Protein AF-A0A9P7BBP0-F1 (afdb_monomer_lite)

Structure (mmCIF, N/CA/C/O backbone):
data_AF-A0A9P7BBP0-F1
#
_entry.id   AF-A0A9P7BBP0-F1
#
loop_
_atom_site.group_PDB
_atom_site.id
_atom_site.type_symbol
_atom_site.label_atom_id
_atom_site.label_alt_id
_atom_site.label_comp_id
_atom_site.label_asym_id
_atom_site.label_entity_id
_atom_site.label_seq_id
_atom_site.pdbx_PDB_ins_code
_atom_site.Cartn_x
_atom_site.Cartn_y
_atom_site.Cartn_z
_atom_site.occupancy
_atom_site.B_iso_or_equiv
_atom_site.auth_seq_id
_atom_site.auth_comp_id
_atom_site.auth_asym_id
_atom_site.auth_atom_id
_atom_site.pdbx_PDB_model_num
ATOM 1 N N . MET A 1 1 ? 22.973 14.891 -44.131 1.00 59.84 1 MET A N 1
ATOM 2 C CA . MET A 1 1 ? 23.441 13.557 -43.708 1.00 59.84 1 MET A CA 1
ATOM 3 C C . MET A 1 1 ? 22.535 12.526 -44.333 1.00 59.84 1 MET A C 1
ATOM 5 O O . MET A 1 1 ? 21.323 12.696 -44.249 1.00 59.84 1 MET A O 1
ATOM 9 N N . ASP A 1 2 ? 23.116 11.486 -44.915 1.00 80.06 2 ASP A N 1
ATOM 10 C CA . ASP A 1 2 ? 22.370 10.308 -45.350 1.00 80.06 2 ASP A CA 1
ATOM 11 C C . ASP A 1 2 ? 21.844 9.541 -44.128 1.00 80.06 2 ASP A C 1
ATOM 13 O O . ASP A 1 2 ? 22.519 9.459 -43.096 1.00 80.06 2 ASP A O 1
ATOM 17 N N . ASN A 1 3 ? 20.629 8.994 -44.218 1.00 81.00 3 ASN A N 1
ATOM 18 C CA . ASN A 1 3 ? 19.996 8.286 -43.097 1.00 81.00 3 ASN A CA 1
ATOM 19 C C . ASN A 1 3 ? 20.804 7.054 -42.657 1.00 81.00 3 ASN A C 1
ATOM 21 O O . ASN A 1 3 ? 20.930 6.806 -41.461 1.00 81.00 3 ASN A O 1
ATOM 25 N N . GLU A 1 4 ? 21.434 6.354 -43.600 1.00 82.38 4 GLU A N 1
ATOM 26 C CA . GLU A 1 4 ? 22.284 5.189 -43.326 1.00 82.38 4 GLU A CA 1
ATOM 27 C C . GLU A 1 4 ? 23.525 5.558 -42.496 1.00 82.38 4 GLU A C 1
ATOM 29 O O . GLU A 1 4 ? 23.905 4.846 -41.564 1.00 82.38 4 GLU A O 1
ATOM 34 N N . LEU A 1 5 ? 24.130 6.720 -42.773 1.00 82.69 5 LEU A N 1
ATOM 35 C CA . LEU A 1 5 ? 25.271 7.226 -42.009 1.00 82.69 5 LEU A CA 1
ATOM 36 C C . LEU A 1 5 ? 24.855 7.572 -40.574 1.00 82.69 5 LEU A C 1
ATOM 38 O O . LEU A 1 5 ? 25.575 7.268 -39.623 1.00 82.69 5 LEU A O 1
ATOM 42 N N . ARG A 1 6 ? 23.670 8.165 -40.403 1.00 83.81 6 ARG A N 1
ATOM 43 C CA . ARG A 1 6 ? 23.124 8.518 -39.088 1.00 83.81 6 ARG A CA 1
ATOM 44 C C . ARG A 1 6 ? 22.855 7.281 -38.225 1.00 83.81 6 ARG A C 1
ATOM 46 O O . ARG A 1 6 ? 23.223 7.278 -37.051 1.00 83.81 6 ARG A O 1
ATOM 53 N N . GLU A 1 7 ? 22.265 6.238 -38.803 1.00 85.62 7 GLU A N 1
ATOM 54 C CA . GLU A 1 7 ? 22.023 4.958 -38.122 1.00 85.62 7 GLU A CA 1
ATOM 55 C C . GLU A 1 7 ? 23.332 4.250 -37.763 1.00 85.62 7 GLU A C 1
ATOM 57 O O . GLU A 1 7 ? 23.490 3.768 -36.640 1.00 85.62 7 GLU A O 1
ATOM 62 N N . SER A 1 8 ? 24.316 4.262 -38.669 1.00 84.94 8 SER A N 1
ATOM 63 C CA . SER A 1 8 ? 25.641 3.703 -38.392 1.00 84.94 8 SER A CA 1
ATOM 64 C C . SER A 1 8 ? 26.330 4.425 -37.228 1.00 84.94 8 SER A C 1
ATOM 66 O O . SER A 1 8 ? 26.884 3.769 -36.342 1.00 84.94 8 SER A O 1
ATOM 68 N N . ILE A 1 9 ? 26.282 5.764 -37.188 1.00 87.19 9 ILE A N 1
ATOM 69 C CA . ILE A 1 9 ? 26.841 6.566 -36.086 1.00 87.19 9 ILE A CA 1
ATOM 70 C C . ILE A 1 9 ? 26.153 6.215 -34.762 1.00 87.19 9 ILE A C 1
ATOM 72 O O . ILE A 1 9 ? 26.830 6.020 -33.752 1.00 87.19 9 ILE A O 1
ATOM 76 N N . GLN A 1 10 ? 24.824 6.089 -34.764 1.00 86.12 10 GLN A N 1
ATOM 77 C CA . GLN A 1 10 ? 24.047 5.749 -33.574 1.00 86.12 10 GLN A CA 1
ATOM 78 C C . GLN A 1 10 ? 24.379 4.347 -33.044 1.00 86.12 10 GLN A C 1
ATOM 80 O O . GLN A 1 10 ? 24.690 4.203 -31.861 1.00 86.12 10 GLN A O 1
ATOM 85 N N . HIS A 1 11 ? 24.394 3.329 -33.909 1.00 87.12 11 HIS A N 1
ATOM 86 C CA . HIS A 1 11 ? 24.764 1.966 -33.521 1.00 87.12 11 HIS A CA 1
ATOM 87 C C . HIS A 1 11 ? 26.193 1.882 -32.987 1.00 87.12 11 HIS A C 1
ATOM 89 O O . HIS A 1 11 ? 26.444 1.202 -31.993 1.00 87.12 11 HIS A O 1
ATOM 95 N N . THR A 1 12 ? 27.120 2.608 -33.610 1.00 86.81 12 THR A N 1
ATOM 96 C CA . THR A 1 12 ? 28.524 2.624 -33.188 1.00 86.81 12 THR A CA 1
ATOM 97 C C . THR A 1 12 ? 28.673 3.301 -31.826 1.00 86.81 12 THR A C 1
ATOM 99 O O . THR A 1 12 ? 29.347 2.765 -30.950 1.00 86.81 12 THR A O 1
ATOM 102 N N . ALA A 1 13 ? 27.987 4.426 -31.601 1.00 85.75 13 ALA A N 1
ATOM 103 C CA . ALA A 1 13 ? 27.988 5.119 -30.315 1.00 85.75 13 ALA A CA 1
ATOM 104 C C . ALA A 1 13 ? 27.397 4.253 -29.189 1.00 85.75 13 ALA A C 1
ATOM 106 O O . ALA A 1 13 ? 27.970 4.186 -28.101 1.00 85.75 13 ALA A O 1
ATOM 107 N N . ASP A 1 14 ? 26.292 3.545 -29.441 1.00 85.00 14 ASP A N 1
ATOM 108 C CA . ASP A 1 14 ? 25.684 2.641 -28.457 1.00 85.00 14 ASP A CA 1
ATOM 109 C C . ASP A 1 14 ? 26.561 1.414 -28.163 1.00 85.00 14 ASP A C 1
ATOM 111 O O . ASP A 1 14 ? 26.649 0.977 -27.013 1.00 85.00 14 ASP A O 1
ATOM 115 N N . TYR A 1 15 ? 27.251 0.883 -29.173 1.00 84.69 15 TYR A N 1
ATOM 116 C CA . TYR A 1 15 ? 28.171 -0.243 -29.020 1.00 84.69 15 TYR A CA 1
ATOM 117 C C . TYR A 1 15 ? 29.426 0.147 -28.223 1.00 84.69 15 TYR A C 1
ATOM 119 O O . TYR A 1 15 ? 29.807 -0.535 -27.269 1.00 84.69 15 TYR A O 1
ATOM 127 N N . VAL A 1 16 ? 30.025 1.299 -28.535 1.00 86.94 16 VAL A N 1
ATOM 128 C CA . VAL A 1 16 ? 31.173 1.843 -27.793 1.00 86.94 16 VAL A CA 1
ATOM 129 C C . VAL A 1 16 ? 30.796 2.178 -26.346 1.00 86.94 16 VAL A C 1
ATOM 131 O O . VAL A 1 16 ? 31.586 1.920 -25.439 1.00 86.94 16 VAL A O 1
ATOM 134 N N . LYS A 1 17 ? 29.579 2.672 -26.082 1.00 82.31 17 LYS A N 1
ATOM 135 C CA . LYS A 1 17 ? 29.084 2.878 -24.707 1.00 82.31 17 LYS A CA 1
ATOM 136 C C . LYS A 1 17 ? 29.058 1.594 -23.878 1.00 82.31 17 LYS A C 1
ATOM 138 O O . LYS A 1 17 ? 29.345 1.642 -22.686 1.00 82.31 17 LYS A O 1
ATOM 143 N N . GLN A 1 18 ? 28.684 0.464 -24.479 1.00 80.44 18 GLN A N 1
ATOM 144 C CA . GLN A 1 18 ? 28.558 -0.815 -23.769 1.00 80.44 18 GLN A CA 1
ATOM 145 C C . GLN A 1 18 ? 29.912 -1.479 -23.502 1.00 80.44 18 GLN A C 1
ATOM 147 O O . GLN A 1 18 ? 30.095 -2.100 -22.457 1.00 80.44 18 GLN A O 1
ATOM 152 N N . HIS A 1 19 ? 30.859 -1.336 -24.430 1.00 82.25 19 HIS A N 1
ATOM 153 C CA . HIS A 1 19 ? 32.131 -2.065 -24.405 1.00 82.25 19 HIS A CA 1
ATOM 154 C C . HIS A 1 19 ? 33.352 -1.196 -24.053 1.00 82.25 19 HIS A C 1
ATOM 156 O O . HIS A 1 19 ? 34.433 -1.725 -23.788 1.00 82.25 19 HIS A O 1
ATOM 162 N N . GLY A 1 20 ? 33.177 0.124 -23.976 1.00 79.38 20 GLY A N 1
ATOM 163 C CA . GLY A 1 20 ? 34.178 1.086 -23.527 1.00 79.38 20 GLY A CA 1
ATOM 164 C C . GLY A 1 20 ? 35.047 1.682 -24.641 1.00 79.38 20 GLY A C 1
ATOM 165 O O . GLY A 1 20 ? 35.149 1.167 -25.752 1.00 79.38 20 GLY A O 1
ATOM 166 N N . VAL A 1 21 ? 35.732 2.779 -24.299 1.00 80.62 21 VAL A N 1
ATOM 167 C CA . VAL A 1 21 ? 36.492 3.653 -25.222 1.00 80.62 21 VAL A CA 1
ATOM 168 C C . VAL A 1 21 ? 37.630 2.929 -25.956 1.00 80.62 21 VAL A C 1
ATOM 170 O O . VAL A 1 21 ? 37.966 3.282 -27.080 1.00 80.62 21 VAL A O 1
ATOM 173 N N . LYS A 1 22 ? 38.177 1.849 -25.379 1.00 81.88 22 LYS A N 1
ATOM 174 C CA . LYS A 1 22 ? 39.224 1.021 -26.015 1.00 81.88 22 LYS A CA 1
ATOM 175 C C . LYS A 1 22 ? 38.787 0.424 -27.361 1.00 81.88 22 LYS A C 1
ATOM 177 O O . LYS A 1 22 ? 39.626 0.049 -28.178 1.00 81.88 22 LYS A O 1
ATOM 182 N N . LEU A 1 23 ? 37.478 0.329 -27.586 1.00 83.56 23 LEU A N 1
ATOM 183 C CA . LEU A 1 23 ? 36.905 -0.205 -28.811 1.00 83.56 23 LEU A CA 1
ATOM 184 C C . LEU A 1 23 ? 36.968 0.805 -29.973 1.00 83.56 23 LEU A C 1
ATOM 186 O O . LEU A 1 23 ? 37.105 0.387 -31.119 1.00 83.56 23 LEU A O 1
ATOM 190 N N . GLU A 1 24 ? 36.981 2.115 -29.698 1.00 81.94 24 GLU A N 1
ATOM 191 C CA . GLU A 1 24 ? 37.096 3.165 -30.729 1.00 81.94 24 GLU A CA 1
ATOM 192 C C . G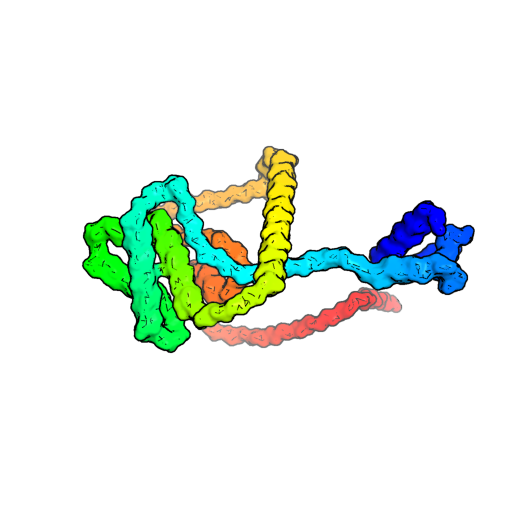LU A 1 24 ? 38.412 3.046 -31.507 1.00 81.94 24 GLU A C 1
ATOM 194 O O . GLU A 1 24 ? 38.427 3.094 -32.737 1.00 81.94 24 GLU A O 1
ATOM 199 N N . GLU A 1 25 ? 39.514 2.799 -30.793 1.00 81.50 25 GLU A N 1
ATOM 200 C CA . GLU A 1 25 ? 40.839 2.606 -31.390 1.00 81.50 25 GLU A CA 1
ATOM 201 C C . GLU A 1 25 ? 40.920 1.341 -32.252 1.00 81.50 25 GLU A C 1
ATOM 203 O O . GLU A 1 25 ? 41.715 1.284 -33.190 1.00 81.50 25 GLU A O 1
ATOM 208 N N . SER A 1 26 ? 40.116 0.322 -31.935 1.00 81.81 26 SER A N 1
ATOM 209 C CA . SER A 1 26 ? 40.064 -0.931 -32.697 1.00 81.81 26 SER A CA 1
ATOM 210 C C . SER A 1 26 ? 39.234 -0.754 -33.972 1.00 81.81 26 SER A C 1
ATOM 212 O O . SER A 1 26 ? 39.680 -1.131 -35.054 1.00 81.81 26 SER A O 1
ATOM 214 N N . LEU A 1 27 ? 38.087 -0.072 -33.880 1.00 81.12 27 LEU A N 1
ATOM 215 C CA . LEU A 1 27 ? 37.218 0.229 -35.025 1.00 81.12 27 LEU A CA 1
ATOM 216 C C . LEU A 1 27 ? 37.883 1.155 -36.051 1.00 81.12 27 LEU A C 1
ATOM 218 O O . LEU A 1 27 ? 37.732 0.948 -37.259 1.00 81.12 27 LEU A O 1
ATOM 222 N N . LEU A 1 28 ? 38.658 2.138 -35.584 1.00 81.06 28 LEU A N 1
ATOM 223 C CA . LEU A 1 28 ? 39.451 3.021 -36.443 1.00 81.06 28 LEU A CA 1
ATOM 224 C C . LEU A 1 28 ? 40.548 2.271 -37.216 1.00 81.06 28 LEU A C 1
ATOM 226 O O . LEU A 1 28 ? 40.893 2.673 -38.324 1.00 81.06 28 LEU A O 1
ATOM 230 N N . LYS A 1 29 ? 41.093 1.184 -36.654 1.00 78.31 29 LYS A N 1
ATOM 231 C CA . LYS A 1 29 ? 42.153 0.378 -37.285 1.00 78.31 29 LYS A CA 1
ATOM 232 C C . LYS A 1 29 ? 41.610 -0.671 -38.252 1.00 78.31 29 LYS A C 1
ATOM 234 O O . LYS A 1 29 ? 42.235 -0.924 -39.277 1.00 78.31 29 LYS A O 1
ATOM 239 N N . GLU A 1 30 ? 40.476 -1.291 -37.932 1.00 75.50 30 GLU A N 1
ATOM 240 C CA . GLU A 1 30 ? 39.926 -2.413 -38.707 1.00 75.50 30 GLU A CA 1
ATOM 241 C C . GLU A 1 30 ? 39.099 -1.985 -39.926 1.00 75.50 30 GLU A C 1
ATOM 243 O O . GLU A 1 30 ? 38.887 -2.785 -40.838 1.00 75.50 30 GLU A O 1
ATOM 248 N N . SER A 1 31 ? 38.633 -0.734 -39.985 1.00 64.81 31 SER A N 1
ATOM 249 C CA . SER A 1 31 ? 37.701 -0.299 -41.027 1.00 64.81 31 SER A CA 1
ATOM 250 C C . SER A 1 31 ? 38.239 0.880 -41.849 1.00 64.81 31 SER A C 1
ATOM 252 O O . SER A 1 31 ? 38.248 2.040 -41.444 1.00 64.81 31 SER A O 1
ATOM 254 N N . GLY A 1 32 ? 38.686 0.589 -43.069 1.00 60.94 32 GLY A N 1
ATOM 255 C CA . GLY A 1 32 ? 39.185 1.601 -44.004 1.00 60.94 32 GLY A CA 1
ATOM 256 C C . GLY A 1 32 ? 38.082 2.518 -44.547 1.00 60.94 32 GLY A C 1
ATOM 257 O O . GLY A 1 32 ? 37.583 2.274 -45.637 1.00 60.94 32 GLY A O 1
ATOM 258 N N . ASN A 1 33 ? 37.748 3.586 -43.814 1.00 67.94 33 ASN A N 1
ATOM 259 C CA . ASN A 1 33 ? 36.803 4.682 -44.127 1.00 67.94 33 ASN A CA 1
ATOM 260 C C . ASN A 1 33 ? 35.340 4.512 -43.677 1.00 67.94 33 ASN A C 1
ATOM 262 O O . ASN A 1 33 ? 34.595 5.485 -43.742 1.00 67.94 33 ASN A O 1
ATOM 266 N N . LYS A 1 34 ? 34.906 3.347 -43.172 1.00 76.31 34 LYS A N 1
ATOM 267 C CA . LYS A 1 34 ? 33.505 3.170 -42.715 1.00 76.31 34 LYS A CA 1
ATOM 268 C C . LYS A 1 34 ? 33.182 3.910 -41.412 1.00 76.31 34 LYS A C 1
ATOM 270 O O . LYS A 1 34 ? 32.041 4.309 -41.211 1.00 76.31 34 LYS A O 1
ATOM 275 N N . PHE A 1 35 ? 34.179 4.121 -40.554 1.00 80.81 35 PHE A N 1
ATOM 276 C CA . PHE A 1 35 ? 34.041 4.868 -39.301 1.00 80.81 35 PHE A CA 1
ATOM 277 C C . PHE A 1 35 ? 34.830 6.184 -39.326 1.00 80.81 35 PHE A C 1
ATOM 279 O O . PHE A 1 35 ? 35.442 6.566 -38.329 1.00 80.81 35 PHE A O 1
ATOM 286 N N . SER A 1 36 ? 34.831 6.895 -40.462 1.00 81.75 36 SER A N 1
ATOM 287 C CA . SER A 1 36 ? 35.518 8.193 -40.590 1.00 81.75 36 SER A CA 1
ATOM 288 C C . SER A 1 36 ? 35.068 9.202 -39.527 1.00 81.75 36 SER A C 1
ATOM 290 O O . SER A 1 36 ? 35.890 9.964 -39.026 1.00 81.75 36 SER A O 1
ATOM 292 N N . PHE A 1 37 ? 33.800 9.118 -39.108 1.00 84.31 37 PHE A N 1
ATOM 293 C CA . PHE A 1 37 ? 33.174 9.970 -38.096 1.00 84.31 37 PHE A CA 1
ATOM 294 C C . PHE A 1 37 ? 33.727 9.789 -36.675 1.00 84.31 37 PHE A C 1
ATOM 296 O O . PHE A 1 37 ? 33.374 10.567 -35.794 1.00 84.31 37 PHE A O 1
ATOM 303 N N . LEU A 1 38 ? 34.574 8.783 -36.428 1.00 82.94 38 LEU A N 1
ATOM 304 C CA . LEU A 1 38 ? 35.329 8.645 -35.177 1.00 82.94 38 LEU A CA 1
ATOM 305 C C . LEU A 1 38 ? 36.561 9.566 -35.141 1.00 82.94 38 LEU A C 1
ATOM 307 O O . LEU A 1 38 ? 37.118 9.797 -34.069 1.00 82.94 38 LEU A O 1
ATOM 311 N N . ASN A 1 39 ? 36.994 10.102 -36.288 1.00 83.69 39 ASN A N 1
ATOM 312 C CA . ASN A 1 39 ? 38.129 11.015 -36.348 1.00 83.69 39 ASN A CA 1
ATOM 313 C C . ASN A 1 39 ? 37.723 12.436 -35.933 1.00 83.69 39 ASN A C 1
ATOM 315 O O . ASN A 1 39 ? 36.744 12.958 -36.464 1.00 83.69 39 ASN A O 1
ATOM 319 N N . PRO A 1 40 ? 38.537 13.136 -35.117 1.00 84.31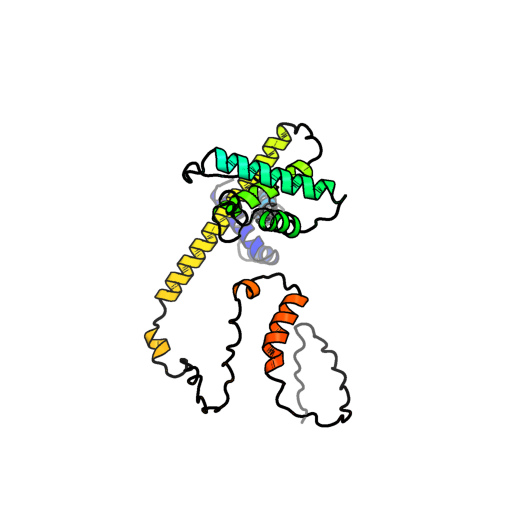 40 PRO A N 1
ATOM 320 C CA . PRO A 1 40 ? 38.253 14.505 -34.682 1.00 84.31 40 PRO A CA 1
ATOM 321 C C . PRO A 1 40 ? 38.064 15.550 -35.788 1.00 84.31 40 PRO A C 1
ATOM 323 O O . PRO A 1 40 ? 37.510 16.618 -35.536 1.00 84.31 40 PRO A O 1
ATOM 326 N N . ASN A 1 41 ? 38.539 15.244 -36.995 1.00 83.44 41 ASN A N 1
ATOM 327 C CA . ASN A 1 41 ? 38.514 16.137 -38.149 1.00 83.44 41 ASN A CA 1
ATOM 328 C C . ASN A 1 41 ? 37.277 15.942 -39.048 1.00 83.44 41 ASN A C 1
ATOM 330 O O . ASN A 1 41 ? 37.119 16.698 -40.003 1.00 83.44 41 ASN A O 1
ATOM 334 N N . ASP A 1 42 ? 36.428 14.940 -38.786 1.00 85.81 42 ASP A N 1
ATOM 335 C CA . ASP A 1 42 ? 35.194 14.711 -39.550 1.00 85.81 42 ASP A CA 1
ATOM 336 C C . ASP A 1 42 ? 34.090 15.683 -39.088 1.00 85.81 42 ASP A C 1
ATOM 338 O O . ASP A 1 42 ? 33.935 15.972 -37.898 1.00 85.81 42 ASP A O 1
ATOM 342 N N . GLU A 1 43 ? 33.284 16.169 -40.032 1.00 86.00 43 GLU A N 1
ATOM 343 C CA . GLU A 1 43 ? 32.125 17.029 -39.778 1.00 86.00 43 GLU A CA 1
ATOM 344 C C . GLU A 1 43 ? 31.116 16.357 -38.825 1.00 86.00 43 GLU A C 1
ATOM 346 O O . GLU A 1 43 ? 30.491 17.015 -37.987 1.00 86.00 43 GLU A O 1
ATOM 351 N N . ASN A 1 44 ? 31.024 15.024 -38.879 1.00 86.25 44 ASN A N 1
ATOM 352 C CA . ASN A 1 44 ? 30.084 14.229 -38.090 1.00 86.25 44 ASN A CA 1
ATOM 353 C C . ASN A 1 44 ? 30.614 13.824 -36.702 1.00 86.25 44 ASN A C 1
ATOM 355 O O . ASN A 1 44 ? 29.853 13.299 -35.884 1.00 86.25 44 ASN A O 1
ATOM 359 N N . TYR A 1 45 ? 31.880 14.116 -36.384 1.00 85.12 45 TYR A N 1
ATOM 360 C CA . TYR A 1 45 ? 32.499 13.762 -35.100 1.00 85.12 45 TYR A CA 1
ATOM 361 C C . TYR A 1 45 ? 31.786 14.398 -33.903 1.00 85.12 45 TYR A C 1
ATOM 363 O O . TYR A 1 45 ? 31.570 13.761 -32.872 1.00 85.12 45 TYR A O 1
ATOM 371 N N . LYS A 1 46 ? 31.323 15.645 -34.056 1.00 84.81 46 LYS A N 1
ATOM 372 C CA . LYS A 1 46 ? 30.546 16.345 -33.018 1.00 84.81 46 LYS A CA 1
ATOM 373 C C . LYS A 1 46 ? 29.216 15.648 -32.714 1.00 84.81 46 LYS A C 1
ATOM 375 O O . LYS A 1 46 ? 28.783 15.640 -31.564 1.00 84.81 46 LYS A O 1
ATOM 380 N N . TYR A 1 47 ? 28.577 15.068 -33.731 1.00 84.88 47 TYR A N 1
ATOM 381 C CA . TYR A 1 47 ? 27.326 14.323 -33.582 1.00 84.88 47 TYR A CA 1
ATOM 382 C C . TYR A 1 47 ? 27.558 12.952 -32.931 1.00 84.88 47 TYR A C 1
ATOM 384 O O . TYR A 1 47 ? 26.800 12.545 -32.055 1.00 84.88 47 TYR A O 1
ATOM 392 N N . TYR A 1 48 ? 28.652 12.276 -33.284 1.00 86.12 48 TYR A N 1
ATOM 393 C CA . TYR A 1 48 ? 29.076 11.048 -32.613 1.00 86.12 48 TYR A CA 1
ATOM 394 C C . TYR A 1 48 ? 29.397 11.279 -31.127 1.00 86.12 48 TYR A C 1
ATOM 396 O O . TYR A 1 48 ? 28.887 10.550 -30.279 1.00 86.12 48 TYR A O 1
ATOM 404 N N . ILE A 1 49 ? 30.172 12.320 -30.788 1.00 85.00 49 ILE A N 1
ATOM 405 C CA . ILE A 1 49 ? 30.471 12.659 -29.387 1.00 85.00 49 ILE A CA 1
ATOM 406 C C . ILE A 1 49 ? 29.192 12.973 -28.622 1.00 85.00 49 ILE A C 1
ATOM 408 O O . ILE A 1 49 ? 29.026 12.484 -27.511 1.00 85.00 49 ILE A O 1
ATOM 412 N N . SER A 1 50 ? 28.273 13.763 -29.184 1.00 84.62 50 SER A N 1
ATOM 413 C CA . SER A 1 50 ? 27.032 14.084 -28.476 1.00 84.62 50 SER A CA 1
ATOM 414 C C . SER A 1 50 ? 26.191 12.834 -28.227 1.00 84.62 50 SER A C 1
ATOM 416 O O . SER A 1 50 ? 25.597 12.712 -27.163 1.00 84.62 50 SER A O 1
ATOM 418 N N . LEU A 1 51 ? 26.203 11.855 -29.134 1.00 84.50 51 LEU A N 1
ATOM 419 C CA . LEU A 1 51 ? 25.583 10.553 -28.912 1.00 84.50 51 LEU A CA 1
ATOM 420 C C . LEU A 1 51 ? 26.339 9.722 -27.878 1.00 84.50 51 LEU A C 1
ATOM 422 O O . LEU A 1 51 ? 25.690 9.194 -26.987 1.00 84.50 51 LEU A O 1
ATOM 426 N N . ARG A 1 52 ? 27.667 9.625 -27.928 1.00 82.00 52 ARG A N 1
ATOM 427 C CA . ARG A 1 52 ? 28.487 8.846 -26.984 1.00 82.00 52 ARG A CA 1
ATOM 428 C C . ARG A 1 52 ? 28.456 9.411 -25.559 1.00 82.00 52 ARG A C 1
ATOM 430 O O . ARG A 1 52 ? 28.248 8.666 -24.605 1.00 82.00 52 ARG A O 1
ATOM 437 N N . ASP A 1 53 ? 28.633 10.721 -25.440 1.00 77.44 53 ASP A N 1
ATOM 438 C CA . ASP A 1 53 ? 28.727 11.464 -24.181 1.00 77.44 53 ASP A CA 1
ATOM 439 C C . ASP A 1 53 ? 27.364 11.954 -23.701 1.00 77.44 53 ASP A C 1
ATOM 441 O O . ASP A 1 53 ? 27.228 12.326 -22.530 1.00 77.44 53 ASP A O 1
ATOM 445 N N . SER A 1 54 ? 26.322 11.895 -24.550 1.00 69.19 54 SER A N 1
ATOM 446 C CA . SER A 1 54 ? 24.977 11.787 -24.006 1.00 69.19 54 SER A CA 1
ATOM 447 C C . SER A 1 54 ? 25.008 10.544 -23.142 1.00 69.19 54 SER A C 1
ATOM 449 O O . SER A 1 54 ? 24.983 9.400 -23.610 1.00 69.19 54 SER A O 1
ATOM 451 N N . ARG A 1 55 ? 25.065 10.780 -21.830 1.00 56.78 55 ARG A N 1
ATOM 452 C CA . ARG A 1 55 ? 24.443 9.883 -20.882 1.00 56.78 55 ARG A CA 1
ATOM 453 C C . ARG A 1 55 ? 23.101 9.647 -21.523 1.00 56.78 55 ARG A C 1
ATOM 455 O O . ARG A 1 55 ? 22.286 10.566 -21.611 1.00 56.78 55 ARG A O 1
ATOM 462 N N . GLN A 1 56 ? 22.920 8.451 -22.076 1.00 52.56 56 GLN A N 1
ATOM 463 C CA . GLN A 1 56 ? 21.585 7.960 -22.248 1.00 52.56 56 GLN A CA 1
ATOM 464 C C . GLN A 1 56 ? 21.031 8.188 -20.851 1.00 52.56 56 GLN A C 1
ATOM 466 O O . GLN A 1 56 ? 21.421 7.505 -19.905 1.00 52.56 56 GLN A O 1
ATOM 471 N N . ILE A 1 57 ? 20.135 9.157 -20.728 1.00 48.22 57 ILE A N 1
ATOM 472 C CA . ILE A 1 57 ? 19.054 9.061 -19.783 1.00 48.22 57 ILE A CA 1
ATOM 473 C C . ILE A 1 57 ? 18.249 7.858 -20.314 1.00 48.22 57 ILE A C 1
ATOM 475 O O . ILE A 1 57 ? 17.106 7.969 -20.728 1.00 48.22 57 ILE A O 1
ATOM 479 N N . ARG A 1 58 ? 18.862 6.655 -20.337 1.00 45.06 58 ARG A N 1
ATOM 480 C CA . ARG A 1 58 ? 18.242 5.492 -19.747 1.00 45.06 58 ARG A CA 1
ATOM 481 C C . ARG A 1 58 ? 17.821 6.087 -18.439 1.00 45.06 58 ARG A C 1
ATOM 483 O O . ARG A 1 58 ? 18.680 6.454 -17.642 1.00 45.06 58 ARG A O 1
ATOM 490 N N . ASN A 1 59 ? 16.538 6.406 -18.363 1.00 46.16 59 ASN A N 1
ATOM 491 C CA . ASN A 1 59 ? 15.905 6.735 -17.123 1.00 46.16 59 ASN A CA 1
ATOM 492 C C . ASN A 1 59 ? 16.404 5.637 -16.187 1.00 46.16 59 ASN A C 1
ATOM 494 O O . ASN A 1 59 ? 15.916 4.511 -16.251 1.00 46.16 59 ASN A O 1
ATOM 498 N N . GLU A 1 60 ? 17.449 5.915 -15.399 1.00 47.94 60 GLU A N 1
ATOM 499 C CA . GLU A 1 60 ? 17.561 5.337 -14.084 1.00 47.94 60 GLU A CA 1
ATOM 500 C C . GLU A 1 60 ? 16.170 5.626 -13.569 1.00 47.94 60 GLU A C 1
ATOM 502 O O . GLU A 1 60 ? 15.789 6.797 -13.434 1.00 47.94 60 GLU A O 1
ATOM 507 N N . GLN A 1 61 ? 15.341 4.581 -13.549 1.00 55.47 61 GLN A N 1
ATOM 508 C CA . GLN A 1 61 ? 13.986 4.636 -13.049 1.00 55.47 61 GLN A CA 1
ATOM 509 C C . GLN A 1 61 ? 14.173 4.936 -11.570 1.00 55.47 61 GLN A C 1
ATOM 511 O O . GLN A 1 61 ? 14.170 4.053 -10.720 1.00 55.47 61 GLN A O 1
ATOM 516 N N . SER A 1 62 ? 14.487 6.195 -11.284 1.00 66.69 62 SER A N 1
ATOM 517 C CA . SER A 1 62 ? 14.527 6.759 -9.965 1.00 66.69 62 SER A CA 1
ATOM 518 C C . SER A 1 62 ? 13.112 6.541 -9.499 1.00 66.69 62 SER A C 1
ATOM 520 O O . SER A 1 62 ? 12.167 7.095 -10.071 1.00 66.69 62 SER A O 1
ATOM 522 N N . ILE A 1 63 ? 12.987 5.595 -8.571 1.00 75.38 63 ILE A N 1
ATOM 523 C CA . ILE A 1 63 ? 11.717 5.200 -7.988 1.00 75.38 63 ILE A CA 1
ATOM 524 C C . ILE A 1 63 ? 11.030 6.512 -7.620 1.00 75.38 63 ILE A C 1
ATOM 526 O O . ILE A 1 63 ? 11.605 7.283 -6.841 1.00 75.38 63 ILE A O 1
ATOM 530 N N . PRO A 1 64 ? 9.891 6.842 -8.256 1.00 80.75 64 PRO A N 1
ATOM 531 C CA . PRO A 1 64 ? 9.274 8.134 -8.047 1.00 80.75 64 PRO A CA 1
ATOM 532 C C . PRO A 1 64 ? 8.986 8.290 -6.558 1.00 80.75 64 PRO A C 1
ATOM 534 O O . PRO A 1 64 ? 8.532 7.351 -5.900 1.00 80.75 64 PRO A O 1
ATOM 537 N N . GLU A 1 65 ? 9.290 9.469 -6.020 1.00 83.88 65 GLU A N 1
ATOM 538 C CA . GLU A 1 65 ? 9.055 9.755 -4.610 1.00 83.88 65 GLU A CA 1
ATOM 539 C C . GLU A 1 65 ? 7.580 9.510 -4.283 1.00 83.88 65 GLU A C 1
ATOM 541 O O . GLU A 1 65 ? 6.685 9.998 -4.982 1.00 83.88 65 GLU A O 1
ATOM 546 N N . LYS A 1 66 ? 7.326 8.734 -3.224 1.00 84.44 66 LYS A N 1
ATOM 547 C CA . LYS A 1 66 ? 5.967 8.405 -2.806 1.00 84.44 66 LYS A CA 1
ATOM 548 C C . LYS A 1 66 ? 5.237 9.703 -2.432 1.00 84.44 66 LYS A C 1
ATOM 550 O O . LYS A 1 66 ? 5.626 10.348 -1.456 1.00 84.44 66 LYS A O 1
ATOM 555 N N . PRO A 1 67 ? 4.172 10.091 -3.155 1.00 83.81 67 PRO A N 1
ATOM 556 C CA . PRO A 1 67 ? 3.438 11.308 -2.849 1.00 83.81 67 PRO A CA 1
ATOM 557 C C . PRO A 1 67 ? 2.764 11.183 -1.480 1.00 83.81 67 PRO A C 1
ATOM 559 O O . PRO A 1 67 ? 2.373 10.090 -1.060 1.00 83.81 67 PRO A O 1
ATOM 562 N N . SER A 1 68 ? 2.574 12.314 -0.792 1.00 76.69 68 SER A N 1
ATOM 563 C CA . SER A 1 68 ? 1.832 12.336 0.471 1.00 76.69 68 SER A CA 1
ATOM 564 C C . SER A 1 68 ? 0.440 11.721 0.268 1.00 76.69 68 SER A C 1
ATOM 566 O O . SER A 1 68 ? -0.279 12.162 -0.637 1.00 76.69 68 SER A O 1
ATOM 568 N N . PRO A 1 69 ? 0.039 10.719 1.069 1.00 71.06 69 PRO A N 1
ATOM 569 C CA . PRO A 1 69 ? -1.234 10.044 0.874 1.00 71.06 69 PRO A CA 1
ATOM 570 C C . PRO A 1 69 ? -2.384 11.022 1.120 1.00 71.06 69 PRO A C 1
ATOM 572 O O . PRO A 1 69 ? -2.402 11.723 2.132 1.00 71.06 69 PRO A O 1
ATOM 575 N N . TYR A 1 70 ? -3.362 11.064 0.211 1.00 73.50 70 TYR A N 1
ATOM 576 C CA . TYR A 1 70 ? -4.683 11.549 0.599 1.00 73.50 70 TYR A CA 1
ATOM 577 C C . TYR A 1 70 ? -5.437 10.377 1.206 1.00 73.50 70 TYR A C 1
ATOM 579 O O . TYR A 1 70 ? -5.642 9.361 0.548 1.00 73.50 70 TYR A O 1
ATOM 587 N N . LEU A 1 71 ? -5.814 10.519 2.470 1.00 67.88 71 LEU A N 1
ATOM 588 C CA . LEU A 1 71 ? -6.668 9.560 3.148 1.00 67.88 71 LEU A CA 1
ATOM 589 C C . LEU A 1 71 ? -8.105 10.032 2.978 1.00 67.88 71 LEU A C 1
ATOM 591 O O . LEU A 1 71 ? -8.573 10.899 3.710 1.00 67.88 71 LEU A O 1
ATOM 595 N N . PHE A 1 72 ? -8.773 9.469 1.981 1.00 71.81 72 PHE A N 1
ATOM 596 C CA . PHE A 1 72 ? -10.218 9.554 1.844 1.00 71.81 72 PHE A CA 1
ATOM 597 C C . PHE A 1 72 ? -10.813 8.227 2.292 1.00 71.81 72 PHE A C 1
ATOM 599 O O . PHE A 1 72 ? -10.229 7.170 2.064 1.00 71.81 72 PHE A O 1
ATOM 606 N N . SER A 1 73 ? -11.937 8.291 2.998 1.00 66.69 73 SER A N 1
ATOM 607 C CA . SER A 1 73 ? -12.668 7.105 3.426 1.00 66.69 73 SER A CA 1
ATOM 608 C C . SER A 1 73 ? -13.531 6.726 2.241 1.00 66.69 73 SER A C 1
ATOM 610 O O . SER A 1 73 ? -14.542 7.373 1.973 1.00 66.69 73 SER A O 1
ATOM 612 N N . ASN A 1 74 ? -13.091 5.718 1.497 1.00 66.69 74 ASN A N 1
ATOM 613 C CA . ASN A 1 74 ? -13.882 5.153 0.419 1.00 66.69 74 ASN A CA 1
ATOM 614 C C . ASN A 1 74 ? -14.869 4.170 1.052 1.00 66.69 74 ASN A C 1
ATOM 616 O O . ASN A 1 74 ? -14.649 2.963 1.045 1.00 66.69 74 ASN A O 1
ATOM 620 N N . TYR A 1 75 ? -15.944 4.688 1.646 1.00 68.50 75 TYR A N 1
ATOM 621 C CA . TYR A 1 75 ? -17.119 3.859 1.884 1.00 68.50 75 TYR A CA 1
ATOM 622 C C . TYR A 1 75 ? -17.769 3.676 0.513 1.00 68.50 75 TYR A C 1
ATOM 624 O O . TYR A 1 75 ? -18.332 4.610 -0.049 1.00 68.50 75 TYR A O 1
ATOM 632 N N . ASN A 1 76 ? -17.568 2.507 -0.092 1.00 59.97 76 ASN A N 1
ATOM 633 C CA . ASN A 1 76 ? -18.244 2.186 -1.340 1.00 59.97 76 ASN A CA 1
ATOM 634 C C . ASN A 1 76 ? -19.752 2.224 -1.076 1.00 59.97 76 ASN A C 1
ATOM 636 O O . ASN A 1 76 ? -20.209 1.585 -0.131 1.00 59.97 76 ASN A O 1
ATOM 640 N N . ASP A 1 77 ? -20.522 2.884 -1.943 1.00 58.75 77 ASP A N 1
ATOM 641 C CA . ASP A 1 77 ? -21.996 2.883 -1.893 1.00 58.75 77 ASP A CA 1
ATOM 642 C C . ASP A 1 77 ? -22.599 1.457 -1.912 1.00 58.75 77 ASP A C 1
ATOM 644 O O . ASP A 1 77 ? -23.772 1.261 -1.603 1.00 58.75 77 ASP A O 1
ATOM 648 N N . ASN A 1 78 ? -21.785 0.453 -2.259 1.00 57.81 78 ASN A N 1
ATOM 649 C CA . ASN A 1 78 ? -22.143 -0.963 -2.285 1.00 57.81 78 ASN A CA 1
ATOM 650 C C . ASN A 1 78 ? -22.263 -1.601 -0.890 1.00 57.81 78 ASN A C 1
ATOM 652 O O . ASN A 1 78 ? -23.015 -2.564 -0.738 1.00 57.81 78 ASN A O 1
ATOM 656 N N . ASP A 1 79 ? -21.554 -1.089 0.120 1.00 65.88 79 ASP A N 1
ATOM 657 C CA . ASP A 1 79 ? -21.783 -1.498 1.503 1.00 65.88 79 ASP A CA 1
ATOM 658 C C . ASP A 1 79 ? -22.925 -0.628 2.033 1.00 65.88 79 ASP A C 1
ATOM 660 O O . ASP A 1 79 ? -22.731 0.560 2.287 1.00 65.88 79 ASP A O 1
ATOM 664 N N . LEU A 1 80 ? -24.130 -1.200 2.165 1.00 71.12 80 LEU A N 1
ATOM 665 C CA . LEU A 1 80 ? -25.325 -0.532 2.704 1.00 71.12 80 LEU A CA 1
ATOM 666 C C . LEU A 1 80 ? -25.154 -0.179 4.194 1.00 71.12 80 LEU A C 1
ATOM 668 O O . LEU A 1 80 ? -25.838 -0.703 5.072 1.00 71.12 80 LEU A O 1
ATOM 672 N N . ILE A 1 81 ? -24.223 0.713 4.502 1.00 79.38 81 ILE A N 1
ATOM 673 C CA . ILE A 1 81 ? -24.036 1.260 5.834 1.00 79.38 81 ILE A CA 1
ATOM 674 C C . ILE A 1 81 ? -25.132 2.295 6.034 1.00 79.38 81 ILE A C 1
ATOM 676 O O . ILE A 1 81 ? -25.251 3.264 5.277 1.00 79.38 81 ILE A O 1
ATOM 680 N N . MET A 1 82 ? -25.945 2.106 7.070 1.00 84.56 82 MET A N 1
ATOM 681 C CA . MET A 1 82 ? -26.972 3.079 7.400 1.00 84.56 82 MET A CA 1
ATOM 682 C C . MET A 1 82 ? -26.333 4.433 7.720 1.00 84.56 82 MET A C 1
ATOM 684 O O . MET A 1 82 ? -25.309 4.542 8.397 1.00 84.56 82 MET A O 1
ATOM 688 N N . ARG A 1 83 ? -26.984 5.509 7.269 1.00 85.69 83 ARG A N 1
ATOM 689 C CA . ARG A 1 83 ? -26.515 6.885 7.493 1.00 85.69 83 ARG A CA 1
ATOM 690 C C . ARG A 1 83 ? -26.337 7.207 8.983 1.00 85.69 83 ARG A C 1
ATOM 692 O O . ARG A 1 83 ? -25.482 8.019 9.328 1.00 85.69 83 ARG A O 1
ATOM 699 N N . ILE A 1 84 ? -27.144 6.579 9.839 1.00 88.44 84 ILE A N 1
ATOM 700 C CA . ILE A 1 84 ? -27.093 6.720 11.297 1.00 88.44 84 ILE A CA 1
ATOM 701 C C . ILE A 1 84 ? -25.809 6.085 11.839 1.00 88.44 84 ILE A C 1
ATOM 703 O O . ILE A 1 84 ? -25.046 6.769 12.517 1.00 88.44 84 ILE A O 1
ATOM 707 N N . ASP A 1 85 ? -25.508 4.842 11.463 1.00 88.12 85 ASP A N 1
ATOM 708 C CA . ASP A 1 85 ? -24.295 4.137 11.899 1.00 88.12 85 ASP A CA 1
ATOM 709 C C . ASP A 1 85 ? -23.032 4.879 11.469 1.00 88.12 85 ASP A C 1
ATOM 711 O O . ASP A 1 85 ? -22.114 5.077 12.261 1.00 88.12 85 ASP A O 1
ATOM 715 N N . LEU A 1 86 ? -23.013 5.402 10.241 1.00 89.06 86 LEU A N 1
ATOM 716 C CA . LEU A 1 86 ? -21.905 6.219 9.751 1.00 89.06 86 LEU A CA 1
ATOM 717 C C . LEU A 1 86 ? -21.714 7.496 10.588 1.00 89.06 86 LEU A C 1
ATOM 719 O O . LEU A 1 86 ? -20.583 7.912 10.843 1.00 89.06 86 LEU A O 1
ATOM 723 N N . GLN A 1 87 ? -22.801 8.137 11.026 1.00 89.69 87 GLN A N 1
ATOM 724 C CA . GLN A 1 87 ? -22.716 9.291 11.924 1.00 89.69 87 GLN A CA 1
ATOM 725 C C . GLN A 1 87 ? -22.219 8.899 13.313 1.00 89.69 87 GLN A C 1
ATOM 727 O O . GLN A 1 87 ? -21.417 9.639 13.883 1.00 89.69 87 GLN A O 1
ATOM 732 N N . ILE A 1 88 ? -22.663 7.757 13.844 1.00 91.19 88 ILE A N 1
ATOM 733 C CA . ILE A 1 88 ? -22.190 7.229 15.126 1.00 91.19 88 ILE A CA 1
ATOM 734 C C . ILE A 1 88 ? -20.684 6.981 15.037 1.00 91.19 88 ILE A C 1
ATOM 736 O O . ILE A 1 88 ? -19.944 7.557 15.826 1.00 91.19 88 ILE A O 1
ATOM 740 N N . ILE A 1 89 ? -20.219 6.246 14.024 1.00 90.94 89 ILE A N 1
ATOM 741 C CA . ILE A 1 89 ? -18.798 5.946 13.794 1.00 90.94 89 ILE A CA 1
ATOM 742 C C . ILE A 1 89 ? -17.968 7.230 13.667 1.00 90.94 89 ILE A C 1
ATOM 744 O O . ILE A 1 89 ? -16.894 7.343 14.254 1.00 90.94 89 ILE A O 1
ATOM 748 N N . LYS A 1 90 ? -18.453 8.231 12.922 1.00 91.31 90 LYS A N 1
ATOM 749 C CA . LYS A 1 90 ? -17.753 9.518 12.790 1.00 91.31 90 LYS A CA 1
ATOM 750 C C . LYS A 1 90 ? -17.679 10.268 14.118 1.00 91.31 90 LYS A C 1
ATOM 752 O O . LYS A 1 90 ? -16.626 10.804 14.448 1.00 91.31 90 LYS A O 1
ATOM 757 N N . LYS A 1 91 ? -18.771 10.311 14.886 1.00 91.62 91 LYS A N 1
ATOM 758 C CA . LYS A 1 91 ? -18.807 10.993 16.189 1.00 91.62 91 LYS A CA 1
ATOM 759 C C . LYS A 1 91 ? -17.929 10.293 17.220 1.00 91.62 91 LYS A C 1
ATOM 761 O O . LYS A 1 91 ? -17.207 10.968 17.946 1.00 91.62 91 LYS A O 1
ATOM 766 N N . THR A 1 92 ? -17.953 8.965 17.266 1.00 90.75 92 THR A N 1
ATOM 767 C CA . THR A 1 92 ? -17.096 8.191 18.170 1.00 90.75 92 THR A CA 1
ATOM 768 C C . THR A 1 92 ? -15.635 8.345 17.801 1.00 90.75 92 THR A C 1
ATOM 770 O O . THR A 1 92 ? -14.817 8.588 18.679 1.00 90.75 92 THR A O 1
ATOM 773 N N . ALA A 1 93 ? -15.295 8.287 16.513 1.00 91.19 93 ALA A N 1
ATOM 774 C CA . ALA A 1 93 ? -13.929 8.511 16.067 1.00 91.19 93 ALA A CA 1
ATOM 775 C C . ALA A 1 93 ? -13.467 9.947 16.382 1.00 91.19 93 ALA A C 1
ATOM 777 O O . ALA A 1 93 ? -12.341 10.126 16.840 1.00 91.19 93 ALA A O 1
ATOM 778 N N . ALA A 1 94 ? -14.333 10.956 16.228 1.00 89.50 94 ALA A N 1
ATOM 779 C CA . ALA A 1 94 ? -14.023 12.339 16.590 1.00 89.50 94 ALA A CA 1
ATOM 780 C C . ALA A 1 94 ? -13.759 12.482 18.091 1.00 89.50 94 ALA A C 1
ATOM 782 O O . ALA A 1 94 ? -12.787 13.122 18.478 1.00 89.50 94 ALA A O 1
ATOM 783 N N . PHE A 1 95 ? -14.587 11.837 18.916 1.00 89.00 95 PHE A N 1
ATOM 784 C CA . PHE A 1 95 ? -14.439 11.822 20.367 1.00 89.00 95 PHE A CA 1
ATOM 785 C C . PHE A 1 95 ? -13.152 11.123 20.817 1.00 89.00 95 PHE A C 1
ATOM 787 O O . PHE A 1 95 ? -12.434 11.641 21.664 1.00 89.00 95 PHE A O 1
ATOM 794 N N . VAL A 1 96 ? -12.826 9.965 20.234 1.00 88.56 96 VAL A N 1
ATOM 795 C CA . VAL A 1 96 ? -11.576 9.251 20.539 1.00 88.56 96 VAL A CA 1
ATOM 796 C C . VAL A 1 96 ? -10.378 10.135 20.211 1.00 88.56 96 VAL A C 1
ATOM 798 O O . VAL A 1 96 ? -9.463 10.260 21.019 1.00 88.56 96 VAL A O 1
ATOM 801 N N . VAL A 1 97 ? -10.408 10.798 19.055 1.00 86.81 97 VAL A N 1
ATOM 802 C CA . VAL A 1 97 ? -9.343 11.708 18.639 1.00 86.81 97 VAL A CA 1
ATOM 803 C C . VAL A 1 97 ? -9.260 12.919 19.577 1.00 86.81 97 VAL A C 1
ATOM 805 O O . VAL A 1 97 ? -8.184 13.183 20.108 1.00 86.81 97 VAL A O 1
ATOM 808 N N . SER A 1 98 ? -10.358 13.619 19.872 1.00 83.00 98 SER A N 1
ATOM 809 C CA . SER A 1 98 ? -10.331 14.777 20.780 1.00 83.00 98 SER A CA 1
ATOM 810 C C . SER A 1 98 ? -9.853 14.402 22.184 1.00 83.00 98 SER A C 1
ATOM 812 O O . SER A 1 98 ? -8.975 15.072 22.720 1.00 83.00 98 SER A O 1
ATOM 814 N N . ALA A 1 99 ? -10.329 13.281 22.731 1.00 81.50 99 ALA A N 1
ATOM 815 C CA . ALA A 1 99 ? -9.907 12.782 24.037 1.00 81.50 99 ALA A CA 1
ATOM 816 C C . ALA A 1 99 ? -8.406 12.444 24.079 1.00 81.50 99 ALA A C 1
ATOM 818 O O . ALA A 1 99 ? -7.759 12.672 25.100 1.00 81.50 99 ALA A O 1
ATOM 819 N N . THR A 1 100 ? -7.819 11.947 22.980 1.00 75.75 100 THR A N 1
ATOM 820 C CA . THR A 1 100 ? -6.358 11.747 22.917 1.00 75.75 100 THR A CA 1
ATOM 821 C C . THR A 1 100 ? -5.567 13.053 22.920 1.00 75.75 100 THR A C 1
ATOM 823 O O . THR A 1 100 ? -4.519 13.111 23.562 1.00 75.75 100 THR A O 1
ATOM 826 N N . TYR A 1 101 ? -6.055 14.091 22.232 1.00 69.44 101 TYR A N 1
ATOM 827 C CA . TYR A 1 101 ? -5.364 15.380 22.122 1.00 69.44 101 TYR A CA 1
ATOM 828 C C . TYR A 1 101 ? -5.507 16.243 23.376 1.00 69.44 101 TYR A C 1
ATOM 830 O O . TYR A 1 101 ? -4.544 16.890 23.771 1.00 69.44 101 TYR A O 1
ATOM 838 N N . GLU A 1 102 ? -6.671 16.228 24.026 1.00 63.97 102 GLU A N 1
ATOM 839 C CA . GLU A 1 102 ? -6.891 16.946 25.288 1.00 63.97 102 GLU A CA 1
ATOM 840 C C . GLU A 1 102 ? -6.066 16.354 26.437 1.00 63.97 102 GLU A C 1
ATOM 842 O O . GLU A 1 102 ? -5.645 17.076 27.339 1.00 63.97 102 GLU A O 1
ATOM 847 N N . ALA A 1 103 ? -5.809 15.042 26.406 1.00 58.62 103 ALA A N 1
ATOM 848 C CA . ALA A 1 103 ? -5.131 14.357 27.495 1.00 58.62 103 ALA A CA 1
ATOM 849 C C . ALA A 1 103 ? -3.601 14.505 27.487 1.00 58.62 103 ALA A C 1
ATOM 851 O O . ALA A 1 103 ? -3.007 14.307 28.545 1.00 58.62 103 ALA A O 1
ATOM 852 N N . ASN A 1 104 ? -2.933 14.776 26.353 1.00 53.62 104 ASN A N 1
ATOM 853 C CA . ASN A 1 104 ? -1.471 14.947 26.317 1.00 53.62 104 ASN A CA 1
ATOM 854 C C . ASN A 1 104 ? -1.009 15.844 25.158 1.00 53.62 104 ASN A C 1
ATOM 856 O O . ASN A 1 104 ? -1.127 15.486 23.985 1.00 53.62 104 ASN A O 1
ATOM 860 N N . ASP A 1 105 ? -0.336 16.941 25.498 1.00 53.16 105 ASP A N 1
ATOM 861 C CA . ASP A 1 105 ? 0.546 17.640 24.571 1.00 53.16 105 ASP A CA 1
ATOM 862 C C . ASP A 1 105 ? 1.717 16.710 24.188 1.00 53.16 105 ASP A C 1
ATOM 864 O O . ASP A 1 105 ? 2.670 16.545 24.944 1.00 53.16 105 ASP A O 1
ATOM 868 N N . LYS A 1 106 ? 1.668 16.168 22.962 1.00 53.69 106 LYS A N 1
ATOM 869 C CA . LYS A 1 106 ? 2.802 15.660 22.150 1.00 53.69 106 LYS A CA 1
ATOM 870 C C . LYS A 1 106 ? 3.215 14.186 22.241 1.00 53.69 106 LYS A C 1
ATOM 872 O O . LYS A 1 106 ? 4.056 13.797 21.432 1.00 53.69 106 LYS A O 1
ATOM 877 N N . GLU A 1 107 ? 2.624 13.346 23.087 1.00 53.59 107 GLU A N 1
ATOM 878 C CA . GLU A 1 107 ? 2.923 11.903 23.056 1.00 53.59 107 GLU A CA 1
ATOM 879 C C . GLU A 1 107 ? 1.794 11.094 22.416 1.00 53.59 107 GLU A C 1
ATOM 881 O O . GLU A 1 107 ? 0.646 11.113 22.856 1.00 53.59 107 GLU A O 1
ATOM 886 N N . GLU A 1 108 ? 2.150 10.374 21.350 1.00 56.75 108 GLU A N 1
ATOM 887 C CA . GLU A 1 108 ? 1.312 9.435 20.608 1.00 56.75 108 GLU A CA 1
ATOM 888 C C . GLU A 1 108 ? 0.985 8.217 21.486 1.00 56.75 108 GLU A C 1
ATOM 890 O O . GLU A 1 108 ? 1.521 7.126 21.304 1.00 56.75 108 GLU A O 1
ATOM 895 N N . LYS A 1 109 ? 0.127 8.404 22.493 1.00 59.38 109 LYS A N 1
ATOM 896 C CA . LYS A 1 109 ? -0.412 7.278 23.257 1.00 59.38 109 LYS A CA 1
ATOM 897 C C . LYS A 1 109 ? -1.262 6.403 22.343 1.00 59.38 109 LYS A C 1
ATOM 899 O O . LYS A 1 109 ? -1.919 6.882 21.414 1.00 59.38 109 LYS A O 1
ATOM 904 N N . SER A 1 110 ? -1.228 5.103 22.622 1.00 65.50 110 SER A N 1
ATOM 905 C CA . SER A 1 110 ? -2.079 4.116 21.970 1.00 65.50 110 SER A CA 1
ATOM 906 C C . SER A 1 110 ? -3.551 4.533 22.078 1.00 65.50 110 SER A C 1
ATOM 908 O O . SER A 1 110 ? -3.984 5.108 23.076 1.00 65.50 110 SER A O 1
ATOM 910 N N . LEU A 1 111 ? -4.323 4.262 21.024 1.00 72.50 111 LEU A N 1
ATOM 911 C CA . LEU A 1 111 ? -5.773 4.510 20.971 1.00 72.50 111 LEU A CA 1
ATOM 912 C C . LEU A 1 111 ? -6.556 3.491 21.819 1.00 72.50 111 LEU A C 1
ATOM 914 O O . LEU A 1 111 ? -7.682 3.746 22.247 1.00 72.50 111 LEU A O 1
ATOM 918 N N . ASP A 1 112 ? -5.924 2.349 22.079 1.00 76.75 112 ASP A N 1
ATOM 919 C CA . ASP A 1 112 ? -6.466 1.195 22.787 1.00 76.75 112 ASP A CA 1
ATOM 920 C C . ASP A 1 112 ? -7.067 1.501 24.177 1.00 76.75 112 ASP A C 1
ATOM 922 O O . ASP A 1 112 ? -8.176 1.036 24.423 1.00 76.75 112 ASP A O 1
ATOM 926 N N . PRO A 1 113 ? -6.454 2.293 25.088 1.00 80.81 113 PRO A N 1
ATOM 927 C CA . PRO A 1 113 ? -7.041 2.580 26.401 1.00 80.81 113 PRO A CA 1
ATOM 928 C C . PRO A 1 113 ? -8.394 3.292 26.322 1.00 80.81 113 PRO A C 1
ATOM 930 O O . PRO A 1 113 ? -9.307 2.965 27.077 1.00 80.81 113 PRO A O 1
ATOM 933 N N . ILE A 1 114 ? -8.557 4.241 25.396 1.00 81.38 114 ILE A N 1
ATOM 934 C CA . ILE A 1 114 ? -9.819 4.980 25.257 1.00 81.38 114 ILE A CA 1
ATOM 935 C C . ILE A 1 114 ? -10.872 4.082 24.614 1.00 81.38 114 ILE A C 1
ATOM 937 O O . ILE A 1 114 ? -12.007 4.045 25.085 1.00 81.38 114 ILE A O 1
ATOM 941 N N . ILE A 1 115 ? -10.497 3.309 23.593 1.00 83.38 115 ILE A N 1
ATOM 942 C CA . ILE A 1 115 ? -11.404 2.346 22.955 1.00 83.38 115 ILE A CA 1
ATOM 943 C C . ILE A 1 115 ? -11.886 1.310 23.979 1.00 83.38 115 ILE A C 1
ATOM 945 O O . ILE A 1 115 ? -13.088 1.076 24.085 1.00 83.38 115 ILE A O 1
ATOM 949 N N . ASN A 1 116 ? -10.981 0.765 24.794 1.00 83.81 116 ASN A N 1
ATOM 950 C CA . ASN A 1 116 ? -11.325 -0.187 25.849 1.00 83.81 116 ASN A CA 1
ATOM 951 C C . ASN A 1 116 ? -12.248 0.441 26.899 1.00 83.81 116 ASN A C 1
ATOM 953 O O . ASN A 1 116 ? -13.230 -0.183 27.282 1.00 83.81 116 ASN A O 1
ATOM 957 N N . SER A 1 117 ? -12.024 1.704 27.280 1.00 84.38 117 SER A N 1
ATOM 958 C CA . SER A 1 117 ? -12.918 2.409 28.210 1.00 84.38 117 SER A CA 1
ATOM 959 C C . SER A 1 117 ? -14.344 2.587 27.674 1.00 84.38 117 SER A C 1
ATOM 961 O O . SER A 1 117 ? -15.296 2.613 28.451 1.00 84.38 117 SER A O 1
ATOM 963 N N . ILE A 1 118 ? -14.516 2.703 26.352 1.00 83.12 118 ILE A N 1
ATOM 964 C CA . ILE A 1 118 ? -15.841 2.786 25.724 1.00 83.12 118 ILE A CA 1
ATOM 965 C C . ILE A 1 118 ? -16.496 1.401 25.722 1.00 83.12 118 ILE A C 1
ATOM 967 O O . ILE A 1 118 ? -17.674 1.289 26.052 1.00 83.12 118 ILE A O 1
ATOM 971 N N . ILE A 1 119 ? -15.729 0.351 25.417 1.00 84.88 119 ILE A N 1
ATOM 972 C CA . ILE A 1 119 ? -16.210 -1.037 25.433 1.00 84.88 119 ILE A CA 1
ATOM 973 C C . ILE A 1 119 ? -16.639 -1.457 26.850 1.00 84.88 119 ILE A C 1
ATOM 975 O O . ILE A 1 119 ? -17.684 -2.079 27.009 1.00 84.88 119 ILE A O 1
ATOM 979 N N . GLU A 1 120 ? -15.876 -1.084 27.880 1.00 86.00 120 GLU A N 1
ATOM 980 C CA . GLU A 1 120 ? -16.195 -1.389 29.283 1.00 86.00 120 GLU A CA 1
ATOM 981 C C . GLU A 1 120 ? -17.432 -0.639 29.790 1.00 86.00 120 GLU A C 1
ATOM 983 O O . GLU A 1 120 ? -18.199 -1.182 30.582 1.00 86.00 120 GLU A O 1
ATOM 988 N N . LYS A 1 121 ? -17.651 0.601 29.333 1.00 86.00 121 LYS A N 1
ATOM 989 C CA . LYS A 1 121 ? -18.831 1.396 29.710 1.00 86.00 121 LYS A CA 1
ATOM 990 C C . LYS A 1 121 ? -20.105 0.939 29.007 1.00 86.00 121 LYS A C 1
ATOM 992 O O . LYS A 1 121 ? -21.182 1.076 29.580 1.00 86.00 121 LYS A O 1
ATOM 997 N N . PHE A 1 122 ? -19.980 0.399 27.796 1.00 84.06 122 PHE A N 1
ATOM 998 C CA . PHE A 1 122 ? -21.107 -0.025 26.965 1.00 84.06 122 PHE A CA 1
ATOM 999 C C . PHE A 1 122 ? -20.935 -1.472 26.468 1.00 84.06 122 PHE A C 1
ATOM 1001 O O . PHE A 1 122 ? -20.831 -1.707 25.263 1.00 84.06 122 PHE A O 1
ATOM 1008 N N . PRO A 1 123 ? -20.914 -2.472 27.372 1.00 79.38 123 PRO A N 1
ATOM 1009 C CA . PRO A 1 123 ? -20.657 -3.862 26.994 1.00 79.38 123 PRO A CA 1
ATOM 1010 C C . PRO A 1 123 ? -21.824 -4.509 26.230 1.00 79.38 123 PRO A C 1
ATOM 1012 O O . PRO A 1 123 ? -21.598 -5.404 25.416 1.00 79.38 123 PRO A O 1
ATOM 1015 N N . ASN A 1 124 ? -23.057 -4.051 26.477 1.00 80.94 124 ASN A N 1
ATOM 1016 C CA . ASN A 1 124 ? -24.287 -4.644 25.938 1.00 80.94 124 ASN A CA 1
ATOM 1017 C C . ASN A 1 124 ? -24.878 -3.877 24.744 1.00 80.94 124 ASN A C 1
ATOM 1019 O O . ASN A 1 124 ? -25.876 -4.316 24.179 1.00 80.94 124 ASN A O 1
ATOM 1023 N N . ASP A 1 125 ? -24.281 -2.752 24.348 1.00 86.25 125 ASP A N 1
ATOM 1024 C CA . ASP A 1 125 ? -24.813 -1.937 23.260 1.00 86.25 125 ASP A CA 1
ATOM 1025 C C . ASP A 1 125 ? -24.312 -2.449 21.908 1.00 86.25 125 ASP A C 1
ATOM 1027 O O . ASP A 1 125 ? -23.143 -2.298 21.537 1.00 86.25 125 ASP A O 1
ATOM 1031 N N . GLU A 1 126 ? -25.229 -3.012 21.122 1.00 84.69 126 GLU A N 1
ATOM 1032 C CA . GLU A 1 126 ? -24.940 -3.500 19.770 1.00 84.69 126 GLU A CA 1
ATOM 1033 C C . GLU A 1 126 ? -24.424 -2.390 18.844 1.00 84.69 126 GLU A C 1
ATOM 1035 O O . GLU A 1 126 ? -23.638 -2.656 17.932 1.00 84.69 126 GLU A O 1
ATOM 1040 N N . THR A 1 127 ? -24.784 -1.133 19.122 1.00 86.00 127 THR A N 1
ATOM 1041 C CA . THR A 1 127 ? -24.347 0.040 18.359 1.00 86.00 127 THR A CA 1
ATOM 1042 C C . THR A 1 127 ? -22.836 0.233 18.381 1.00 86.00 127 THR A C 1
ATOM 1044 O O . THR A 1 127 ? -22.297 0.766 17.419 1.00 86.00 127 THR A O 1
ATOM 1047 N N . PHE A 1 128 ? -22.130 -0.205 19.432 1.00 86.38 128 PHE A N 1
ATOM 1048 C CA . PHE A 1 128 ? -20.672 -0.063 19.553 1.00 86.38 128 PHE A CA 1
ATOM 1049 C C . PHE A 1 128 ? -19.900 -1.339 19.202 1.00 86.38 128 PHE A C 1
ATOM 1051 O O . PHE A 1 128 ? -18.672 -1.377 19.325 1.00 86.38 128 PHE A O 1
ATOM 1058 N N . ASN A 1 129 ? -20.568 -2.372 18.674 1.00 87.94 129 ASN A N 1
ATOM 1059 C CA . ASN A 1 129 ? -19.892 -3.599 18.245 1.00 87.94 129 ASN A CA 1
ATOM 1060 C C . ASN A 1 129 ? -18.842 -3.361 17.146 1.00 87.94 129 ASN A C 1
ATOM 1062 O O . ASN A 1 129 ? -17.985 -4.219 16.938 1.00 87.94 129 ASN A O 1
ATOM 1066 N N . PHE A 1 130 ? -18.866 -2.225 16.438 1.00 89.06 130 PHE A N 1
ATOM 1067 C CA . PHE A 1 130 ? -17.830 -1.870 15.458 1.00 89.06 130 PHE A CA 1
ATOM 1068 C C . PHE A 1 130 ? -16.457 -1.574 16.078 1.00 89.06 130 PHE A C 1
ATOM 1070 O O . PHE A 1 130 ? -15.467 -1.559 15.353 1.00 89.06 130 PHE A O 1
ATOM 1077 N N . LEU A 1 131 ? -16.365 -1.376 17.398 1.00 88.31 131 LEU A N 1
ATOM 1078 C CA . LEU A 1 131 ? -15.089 -1.177 18.095 1.00 88.31 131 LEU A CA 1
ATOM 1079 C C . LEU A 1 131 ? -14.288 -2.481 18.262 1.00 88.31 131 LEU A C 1
ATOM 1081 O O . LEU A 1 131 ? -13.070 -2.440 18.439 1.00 88.31 131 LEU A O 1
ATOM 1085 N N . LYS A 1 132 ? -14.942 -3.648 18.175 1.00 87.44 132 LYS A N 1
ATOM 1086 C CA . LYS A 1 132 ? -14.286 -4.965 18.245 1.00 87.44 132 LYS A CA 1
ATOM 1087 C C . LYS A 1 132 ? -13.542 -5.257 16.942 1.00 87.44 132 LYS A C 1
ATOM 1089 O O . LYS A 1 132 ? -14.056 -4.957 15.865 1.00 87.44 132 LYS A O 1
ATOM 1094 N N . LYS A 1 133 ? -12.337 -5.835 17.021 1.00 86.62 133 LYS A N 1
ATOM 1095 C CA . LYS A 1 133 ? -11.462 -6.088 15.850 1.00 86.62 133 LYS A CA 1
ATOM 1096 C C . LYS A 1 133 ? -12.083 -7.025 14.813 1.00 86.62 133 LYS A C 1
ATOM 1098 O O . LYS A 1 133 ? -11.767 -6.912 13.635 1.00 86.62 133 LYS A O 1
ATOM 1103 N N . ASP A 1 134 ? -12.995 -7.886 15.248 1.00 88.06 134 ASP A N 1
ATOM 1104 C CA . ASP A 1 134 ? -13.653 -8.871 14.387 1.00 88.06 134 ASP A CA 1
ATOM 1105 C C . ASP A 1 134 ? -14.747 -8.256 13.497 1.00 88.06 134 ASP A C 1
ATOM 1107 O O . ASP A 1 134 ? -15.206 -8.886 12.544 1.00 88.06 134 ASP A O 1
ATOM 1111 N N . ASN A 1 135 ? -15.181 -7.021 13.778 1.00 87.50 135 ASN A N 1
ATOM 1112 C CA . ASN A 1 135 ? -16.231 -6.371 13.003 1.00 87.50 135 ASN A CA 1
ATOM 1113 C C . ASN A 1 135 ? -15.673 -5.741 11.718 1.00 87.50 135 ASN A C 1
ATOM 1115 O O . ASN A 1 135 ? -14.697 -4.991 11.744 1.00 87.50 135 ASN A O 1
ATOM 1119 N N . LYS A 1 136 ? -16.369 -5.955 10.597 1.00 86.19 136 LYS A N 1
ATOM 1120 C CA . LYS A 1 136 ? -16.074 -5.329 9.299 1.00 86.19 136 LYS A CA 1
ATOM 1121 C C . LYS A 1 136 ? -16.011 -3.797 9.382 1.00 86.19 136 LYS A C 1
ATOM 1123 O O . LYS A 1 136 ? -15.154 -3.185 8.751 1.00 86.19 136 LYS A O 1
ATOM 1128 N N . LEU A 1 137 ? -16.869 -3.180 10.201 1.00 87.56 137 LEU A N 1
ATOM 1129 C CA . LEU A 1 137 ? -16.930 -1.723 10.379 1.00 87.56 137 LEU A CA 1
ATOM 1130 C C . LEU A 1 137 ? -15.738 -1.147 11.163 1.00 87.56 137 LEU A C 1
ATOM 1132 O O . LEU A 1 137 ? -15.515 0.064 11.128 1.00 87.56 137 LEU A O 1
ATOM 1136 N N . ASN A 1 138 ? -14.945 -1.989 11.834 1.00 89.25 138 ASN A N 1
ATOM 1137 C CA . ASN A 1 138 ? -13.765 -1.537 12.567 1.00 89.25 138 ASN A CA 1
ATOM 1138 C C . ASN A 1 138 ? -12.725 -0.918 11.624 1.00 89.25 138 ASN A C 1
ATOM 1140 O O . ASN A 1 138 ? -12.177 0.143 11.912 1.00 89.25 138 ASN A O 1
ATOM 1144 N N . GLY A 1 139 ? -12.514 -1.524 10.449 1.00 88.12 139 GLY A N 1
ATOM 1145 C CA . GLY A 1 139 ? -11.602 -0.983 9.438 1.00 88.12 139 GLY A CA 1
ATOM 1146 C C . GLY A 1 139 ? -11.948 0.463 9.067 1.00 88.12 139 GLY A C 1
ATOM 1147 O O . GLY A 1 139 ? -11.083 1.337 9.119 1.00 88.12 139 GLY A O 1
ATOM 1148 N N . LEU A 1 140 ? -13.233 0.732 8.814 1.00 88.50 140 LEU A N 1
ATOM 1149 C CA . LEU A 1 140 ? -13.743 2.075 8.520 1.00 88.50 140 LEU A CA 1
ATOM 1150 C C . LEU A 1 140 ? -13.589 3.029 9.707 1.00 88.50 140 LEU A C 1
ATOM 1152 O O . LEU A 1 140 ? -13.184 4.178 9.533 1.00 88.50 140 LEU A O 1
ATOM 1156 N N . PHE A 1 141 ? -13.878 2.565 10.924 1.00 90.50 141 PHE A N 1
ATOM 1157 C CA . PHE A 1 141 ? -13.658 3.353 12.134 1.00 90.50 141 PHE A CA 1
ATOM 1158 C C . PHE A 1 141 ? -12.186 3.779 12.269 1.00 90.50 141 PHE A C 1
ATOM 1160 O O . PHE A 1 141 ? -11.904 4.961 12.466 1.00 90.50 141 PHE A O 1
ATOM 1167 N N . LEU A 1 142 ? -11.239 2.856 12.083 1.00 89.38 142 LEU A N 1
ATOM 1168 C CA . LEU A 1 142 ? -9.805 3.155 12.134 1.00 89.38 142 LEU A CA 1
ATOM 1169 C C . LEU A 1 142 ? -9.371 4.125 11.030 1.00 89.38 142 LEU A C 1
ATOM 1171 O O . LEU A 1 142 ? -8.502 4.967 11.264 1.00 89.38 142 LEU A O 1
ATOM 1175 N N . GLU A 1 143 ? -9.961 4.044 9.838 1.00 89.06 143 GLU A N 1
ATOM 1176 C CA . GLU A 1 143 ? -9.733 5.024 8.772 1.00 89.06 143 GLU A CA 1
ATOM 1177 C C . GLU A 1 143 ? -10.210 6.423 9.166 1.00 89.06 143 GLU A C 1
ATOM 1179 O O . GLU A 1 143 ? -9.458 7.387 9.001 1.00 89.06 143 GLU A O 1
ATOM 1184 N N . PHE A 1 144 ? -11.406 6.548 9.750 1.00 89.69 144 PHE A N 1
ATOM 1185 C CA . PHE A 1 144 ? -11.911 7.832 10.245 1.00 89.69 144 PHE A CA 1
ATOM 1186 C C . PHE A 1 144 ? -11.044 8.401 11.369 1.00 89.69 144 PHE A C 1
ATOM 1188 O O . PHE A 1 144 ? -10.749 9.598 11.366 1.00 89.69 144 PHE A O 1
ATOM 1195 N N . VAL A 1 145 ? -10.582 7.559 12.296 1.00 89.31 145 VAL A N 1
ATOM 1196 C CA . VAL A 1 145 ? -9.648 7.973 13.353 1.00 89.31 145 VAL A CA 1
ATOM 1197 C C . VAL A 1 145 ? -8.343 8.492 12.743 1.00 89.31 145 VAL A C 1
ATOM 1199 O O . VAL A 1 145 ? -7.886 9.576 13.106 1.00 89.31 145 VAL A O 1
ATOM 1202 N N . LYS A 1 146 ? -7.765 7.782 11.763 1.00 88.00 146 LYS A N 1
ATOM 1203 C CA . LYS A 1 146 ? -6.557 8.231 11.043 1.00 88.00 146 LYS A CA 1
ATOM 1204 C C . LYS A 1 146 ? -6.775 9.572 10.339 1.00 88.00 146 LYS A C 1
ATOM 1206 O O . LYS A 1 146 ? -5.916 10.446 10.422 1.00 88.00 146 LYS A O 1
ATOM 1211 N N . GLN A 1 147 ? -7.914 9.750 9.671 1.00 86.88 147 GLN A N 1
ATOM 1212 C CA . GLN A 1 147 ? -8.260 11.000 8.986 1.00 86.88 147 GLN A CA 1
ATOM 1213 C C . GLN A 1 147 ? -8.365 12.166 9.962 1.00 86.88 147 GLN A C 1
ATOM 1215 O O . GLN A 1 147 ? -7.744 13.205 9.754 1.00 86.88 147 GLN A O 1
ATOM 1220 N N . MET A 1 148 ? -9.106 11.988 11.053 1.00 87.06 148 MET A N 1
ATOM 1221 C CA . MET A 1 148 ? -9.296 13.052 12.034 1.00 87.06 148 MET A CA 1
ATOM 1222 C C . MET A 1 148 ? -8.012 13.388 12.785 1.00 87.06 148 MET A C 1
ATOM 1224 O O . MET A 1 148 ? -7.770 14.560 13.058 1.00 87.06 148 MET A O 1
ATOM 1228 N N . LYS A 1 149 ? -7.137 12.406 13.022 1.00 86.56 149 LYS A N 1
ATOM 1229 C CA . LYS A 1 149 ? -5.789 12.646 13.546 1.00 86.56 149 LYS A CA 1
ATOM 1230 C C . LYS A 1 149 ? -4.975 13.563 12.627 1.00 86.56 149 LYS A C 1
ATOM 1232 O O . LYS A 1 149 ? -4.350 14.508 13.095 1.00 86.56 149 LYS A O 1
ATOM 1237 N N . LEU A 1 150 ? -5.020 13.330 11.315 1.00 83.31 150 LEU A N 1
ATOM 1238 C CA . LEU A 1 150 ? -4.322 14.184 10.349 1.00 83.31 150 LEU A CA 1
ATOM 1239 C C . LEU A 1 150 ? -4.902 15.595 10.291 1.00 83.31 150 LEU A C 1
ATOM 1241 O O . LEU A 1 150 ? -4.140 16.557 10.234 1.00 83.31 150 LEU A O 1
ATOM 1245 N N . VAL A 1 151 ? -6.229 15.726 10.347 1.00 83.56 151 VAL A N 1
ATOM 1246 C CA . VAL A 1 151 ? -6.890 17.038 10.399 1.00 83.56 151 VAL A CA 1
ATOM 1247 C C . VAL A 1 151 ? -6.491 17.790 11.670 1.00 83.56 151 VAL A C 1
ATOM 1249 O O . VAL A 1 151 ? -6.129 18.961 11.589 1.00 83.56 151 VAL A O 1
ATOM 1252 N N . ALA A 1 152 ? -6.474 17.116 12.822 1.00 82.25 152 ALA A N 1
ATOM 1253 C CA . ALA A 1 152 ? -6.058 17.705 14.093 1.00 82.25 152 ALA A CA 1
ATOM 1254 C C . ALA A 1 152 ? -4.578 18.139 14.099 1.00 82.25 152 ALA A C 1
ATOM 1256 O O . ALA A 1 152 ? -4.237 19.154 14.701 1.00 82.25 152 ALA A O 1
ATOM 1257 N N . GLN A 1 153 ? -3.694 17.405 13.410 1.00 78.81 153 GLN A N 1
ATOM 1258 C CA . GLN A 1 153 ? -2.272 17.759 13.269 1.00 78.81 153 GLN A CA 1
ATOM 1259 C C . GLN A 1 153 ? -2.018 18.856 12.232 1.00 78.81 153 GLN A C 1
ATOM 1261 O O . GLN A 1 153 ? -1.019 19.575 12.324 1.00 78.81 153 GLN A O 1
ATOM 1266 N N . SER A 1 154 ? -2.884 18.979 11.225 1.00 74.12 154 SER A N 1
ATOM 1267 C CA . SER A 1 154 ? -2.727 19.993 10.191 1.00 74.12 154 SER A CA 1
ATOM 1268 C C . SER A 1 154 ? -2.975 21.386 10.777 1.00 74.12 154 SER A C 1
ATOM 1270 O O . SER A 1 154 ? -4.072 21.716 11.224 1.00 74.12 154 SER A O 1
ATOM 1272 N N . LYS A 1 155 ? -1.939 22.232 10.788 1.00 64.19 155 LYS A N 1
ATOM 1273 C CA . LYS A 1 155 ? -2.118 23.670 11.035 1.00 64.19 155 LYS A CA 1
ATOM 1274 C C . LYS A 1 155 ? -2.978 24.256 9.910 1.00 64.19 155 LYS A C 1
ATOM 1276 O O . LYS A 1 155 ? -2.946 23.742 8.792 1.00 64.19 155 LYS A O 1
ATOM 1281 N N . LYS A 1 156 ? -3.755 25.304 10.230 1.00 64.00 156 LYS A N 1
ATOM 1282 C CA . LYS A 1 156 ? -4.682 25.993 9.309 1.00 64.00 156 LYS A CA 1
ATOM 1283 C C . LYS A 1 156 ? -4.072 26.100 7.907 1.00 64.00 156 LYS A C 1
ATOM 1285 O O . LYS A 1 156 ? -2.957 26.581 7.756 1.00 64.00 156 LYS A O 1
ATOM 1290 N N . VAL A 1 157 ? -4.815 25.584 6.933 1.00 61.66 157 VAL A N 1
ATOM 1291 C CA . VAL A 1 157 ? -4.385 25.332 5.555 1.00 61.66 157 VAL A CA 1
ATOM 1292 C C . VAL A 1 157 ? -3.851 26.607 4.899 1.00 61.66 157 VAL A C 1
ATOM 1294 O O . VAL A 1 157 ? -4.605 27.557 4.697 1.00 61.66 157 VAL A O 1
ATOM 1297 N N . ASP A 1 158 ? -2.576 26.595 4.511 1.00 62.19 158 ASP A N 1
ATOM 1298 C CA . ASP A 1 158 ? -2.037 27.556 3.550 1.00 62.19 158 ASP A CA 1
ATOM 1299 C C . ASP A 1 158 ? -2.718 27.328 2.195 1.00 62.19 158 ASP A C 1
ATOM 1301 O O . ASP A 1 158 ? -2.762 26.203 1.685 1.00 62.19 158 ASP A O 1
ATOM 1305 N N . ILE A 1 159 ? -3.264 28.391 1.601 1.00 71.06 159 ILE A N 1
ATOM 1306 C CA . ILE A 1 159 ? -3.844 28.351 0.255 1.00 71.06 159 ILE A CA 1
ATOM 1307 C C . ILE A 1 159 ? -2.730 27.950 -0.719 1.00 71.06 159 ILE A C 1
ATOM 1309 O O . ILE A 1 159 ? -1.796 28.707 -0.980 1.00 71.06 159 ILE A O 1
ATOM 1313 N N . VAL A 1 160 ? -2.804 26.727 -1.241 1.00 69.56 160 VAL A N 1
ATOM 1314 C CA . VAL A 1 160 ? -1.803 26.191 -2.167 1.00 69.56 160 VAL A CA 1
ATOM 1315 C C . VAL A 1 160 ? -2.008 26.833 -3.540 1.00 69.56 160 VAL A C 1
ATOM 1317 O O . VAL A 1 160 ? -3.083 26.718 -4.123 1.00 69.56 160 VAL A O 1
ATOM 1320 N N . ALA A 1 161 ? -0.971 27.480 -4.077 1.00 79.25 161 ALA A N 1
ATOM 1321 C CA . ALA A 1 161 ? -0.993 28.031 -5.431 1.00 79.25 161 ALA A CA 1
ATOM 1322 C C . ALA A 1 161 ? -1.291 26.946 -6.488 1.00 79.25 161 ALA A C 1
ATOM 1324 O O . ALA A 1 161 ? -0.828 25.808 -6.373 1.00 79.25 161 ALA A O 1
ATOM 1325 N N . GLN A 1 162 ? -2.011 27.309 -7.555 1.00 80.12 162 GLN A N 1
ATOM 1326 C CA . GLN A 1 162 ? -2.453 26.382 -8.609 1.00 80.12 162 GLN A CA 1
ATOM 1327 C C . GLN A 1 162 ? -1.297 25.591 -9.251 1.00 80.12 162 GLN A C 1
ATOM 1329 O O . GLN A 1 162 ? -1.437 24.398 -9.519 1.00 80.12 162 GLN A O 1
ATOM 1334 N N . ASN A 1 163 ? -0.128 26.214 -9.420 1.00 78.50 163 ASN A N 1
ATOM 1335 C CA . ASN A 1 163 ? 1.055 25.554 -9.985 1.00 78.50 163 ASN A CA 1
ATOM 1336 C C . ASN A 1 163 ? 1.564 24.413 -9.087 1.00 78.50 163 ASN A C 1
ATOM 1338 O O . ASN A 1 163 ? 1.899 23.336 -9.578 1.00 78.50 163 ASN A O 1
ATOM 1342 N N . ASN A 1 164 ? 1.522 24.601 -7.765 1.00 85.12 164 ASN A N 1
ATOM 1343 C CA . ASN A 1 164 ? 1.916 23.572 -6.800 1.00 85.12 164 ASN A CA 1
ATOM 1344 C C . ASN A 1 164 ? 0.908 22.414 -6.773 1.00 85.12 164 ASN A C 1
ATOM 1346 O O . ASN A 1 164 ? 1.279 21.273 -6.499 1.00 85.12 164 ASN A O 1
ATOM 1350 N N . LEU A 1 165 ? -0.371 22.689 -7.053 1.00 86.00 165 LEU A N 1
ATOM 1351 C CA . LEU A 1 165 ? -1.388 21.649 -7.180 1.00 86.00 165 LEU A CA 1
ATOM 1352 C C . LEU A 1 165 ? -1.116 20.765 -8.402 1.00 86.00 165 LEU A C 1
ATOM 1354 O O . LEU A 1 165 ? -1.124 19.541 -8.274 1.00 86.00 165 LEU A O 1
ATOM 1358 N N . LEU A 1 166 ? -0.829 21.372 -9.557 1.00 88.62 166 LEU A N 1
ATOM 1359 C CA . LEU A 1 166 ? -0.555 20.632 -10.787 1.00 88.62 166 LEU A CA 1
ATOM 1360 C C . LEU A 1 166 ? 0.700 19.760 -10.652 1.00 88.62 166 LEU A C 1
ATOM 1362 O O . LEU A 1 166 ? 0.672 18.590 -11.026 1.00 88.62 166 LEU A O 1
ATOM 1366 N N . GLU A 1 167 ? 1.763 20.277 -10.028 1.00 88.88 167 GLU A N 1
ATOM 1367 C CA . GLU A 1 167 ? 2.975 19.496 -9.754 1.00 88.88 167 GLU A CA 1
ATOM 1368 C C . GLU A 1 167 ? 2.695 18.305 -8.818 1.00 88.88 167 GLU A C 1
ATOM 1370 O O . GLU A 1 167 ? 3.169 17.191 -9.054 1.00 88.88 167 GLU A O 1
ATOM 1375 N N . ARG A 1 168 ? 1.875 18.497 -7.775 1.00 85.69 168 ARG A N 1
ATOM 1376 C CA . ARG A 1 168 ? 1.461 17.410 -6.868 1.00 85.69 168 ARG A CA 1
ATOM 1377 C C . ARG A 1 168 ? 0.652 16.338 -7.589 1.00 85.69 168 ARG A C 1
ATOM 1379 O O . ARG A 1 168 ? 0.864 15.154 -7.327 1.00 85.69 168 ARG A O 1
ATOM 1386 N N . ILE A 1 169 ? -0.265 16.738 -8.469 1.00 89.69 169 ILE A N 1
ATOM 1387 C CA . ILE A 1 169 ? -1.049 15.809 -9.292 1.00 89.69 169 ILE A CA 1
ATOM 1388 C C . ILE A 1 169 ? -0.112 15.039 -10.222 1.00 89.69 169 ILE A C 1
ATOM 1390 O O . ILE A 1 169 ? -0.167 13.814 -10.251 1.00 89.69 169 ILE A O 1
ATOM 1394 N N . PHE A 1 170 ? 0.806 15.728 -10.900 1.00 90.88 170 PHE A N 1
ATOM 1395 C CA . PHE A 1 170 ? 1.769 15.094 -11.795 1.00 90.88 170 PHE A CA 1
ATOM 1396 C C . PHE A 1 170 ? 2.642 14.055 -11.075 1.00 90.88 170 PHE A C 1
ATOM 1398 O O . PHE A 1 170 ? 2.755 12.921 -11.537 1.00 90.88 170 PHE A O 1
ATOM 1405 N N . LYS A 1 171 ? 3.188 14.387 -9.894 1.00 89.94 171 LYS A N 1
ATOM 1406 C CA . LYS A 1 171 ? 3.955 13.435 -9.066 1.00 89.94 171 LYS A CA 1
ATOM 1407 C C . LYS A 1 171 ? 3.139 12.193 -8.702 1.00 89.94 171 LYS A C 1
ATOM 1409 O O . LYS A 1 171 ? 3.671 11.088 -8.712 1.00 89.94 171 LYS A O 1
ATOM 1414 N N . ARG A 1 172 ? 1.845 12.356 -8.409 1.00 89.31 172 ARG A N 1
ATOM 1415 C CA . ARG A 1 172 ? 0.948 11.232 -8.097 1.00 89.31 172 ARG A CA 1
ATOM 1416 C C . ARG A 1 172 ? 0.672 10.351 -9.292 1.00 89.31 172 ARG A C 1
ATOM 1418 O O . ARG A 1 172 ? 0.754 9.141 -9.147 1.00 89.31 172 ARG A O 1
ATOM 1425 N N . VAL A 1 173 ? 0.367 10.948 -10.440 1.00 92.00 173 VAL A N 1
ATOM 1426 C CA . VAL A 1 173 ? 0.133 10.199 -11.678 1.00 92.00 173 VAL A CA 1
ATOM 1427 C C . VAL A 1 173 ? 1.380 9.394 -12.033 1.00 92.00 173 VAL A C 1
ATOM 1429 O O . VAL A 1 173 ? 1.279 8.193 -12.248 1.00 92.00 173 VAL A O 1
ATOM 1432 N N . LYS A 1 174 ? 2.565 10.011 -11.956 1.00 91.94 174 LYS A N 1
ATOM 1433 C CA . LYS A 1 174 ? 3.843 9.322 -12.177 1.00 91.94 174 LYS A CA 1
ATOM 1434 C C . LYS A 1 174 ? 4.071 8.161 -11.198 1.00 91.94 174 LYS A C 1
ATOM 1436 O O . LYS A 1 174 ? 4.573 7.112 -11.588 1.00 91.94 174 LYS A O 1
ATOM 1441 N N . TYR A 1 175 ? 3.727 8.337 -9.921 1.00 92.56 175 TYR A N 1
ATOM 1442 C CA . TYR A 1 175 ? 3.835 7.264 -8.929 1.00 92.56 175 TYR A CA 1
ATOM 1443 C C . TYR A 1 175 ? 2.825 6.136 -9.174 1.00 92.56 175 TYR A C 1
ATOM 1445 O O . TYR A 1 175 ? 3.169 4.970 -9.015 1.00 92.56 175 TYR A O 1
ATOM 1453 N N . GLN A 1 176 ? 1.602 6.469 -9.589 1.00 91.62 176 GLN A N 1
ATOM 1454 C CA . GLN A 1 176 ? 0.581 5.485 -9.942 1.00 91.62 176 GLN A CA 1
ATOM 1455 C C . GLN A 1 176 ? 1.013 4.649 -11.148 1.00 91.62 176 GLN A C 1
ATOM 1457 O O . GLN A 1 176 ? 0.955 3.429 -11.088 1.00 91.62 176 GLN A O 1
ATOM 1462 N N . GLU A 1 177 ? 1.529 5.294 -12.194 1.00 91.88 177 GLU A N 1
ATOM 1463 C CA . GLU A 1 177 ? 2.069 4.617 -13.375 1.00 91.88 177 GLU A CA 1
ATOM 1464 C C . GLU A 1 177 ? 3.211 3.660 -13.005 1.00 91.88 177 GLU A C 1
ATOM 1466 O O . GLU A 1 177 ? 3.264 2.528 -13.484 1.00 91.88 177 GLU A O 1
ATOM 1471 N N . TYR A 1 178 ? 4.089 4.076 -12.087 1.00 93.50 178 TYR A N 1
ATOM 1472 C CA . TYR A 1 178 ? 5.124 3.202 -11.543 1.00 93.50 178 TYR A CA 1
ATOM 1473 C C . TYR A 1 178 ? 4.540 1.992 -10.800 1.00 93.50 178 TYR A C 1
ATOM 1475 O O . TYR A 1 178 ? 5.011 0.876 -11.009 1.00 93.50 178 TYR A O 1
ATOM 1483 N N . LEU A 1 179 ? 3.512 2.177 -9.962 1.00 92.06 179 LEU A N 1
ATOM 1484 C CA . LEU A 1 179 ? 2.847 1.055 -9.292 1.00 92.06 179 LEU A CA 1
ATOM 1485 C C . LEU A 1 179 ? 2.246 0.090 -10.314 1.00 92.06 179 LEU A C 1
ATOM 1487 O O . LEU A 1 179 ? 2.511 -1.110 -10.247 1.00 92.06 179 LEU A O 1
ATOM 1491 N N . ASP A 1 180 ? 1.516 0.607 -11.297 1.00 93.69 180 ASP A N 1
ATOM 1492 C CA . ASP A 1 180 ? 0.904 -0.198 -12.350 1.00 93.69 180 ASP A CA 1
ATOM 1493 C C . ASP A 1 180 ? 1.973 -1.000 -13.113 1.00 93.69 180 ASP A C 1
ATOM 1495 O O . ASP A 1 180 ? 1.819 -2.208 -13.311 1.00 93.69 180 ASP A O 1
ATOM 1499 N N . GLN A 1 181 ? 3.114 -0.379 -13.432 1.00 92.38 181 GLN A N 1
ATOM 1500 C CA . GLN A 1 181 ? 4.255 -1.062 -14.042 1.00 92.38 181 GLN A CA 1
ATOM 1501 C C . GLN A 1 181 ? 4.815 -2.175 -13.143 1.00 92.38 181 GLN A C 1
ATOM 1503 O O . GLN A 1 181 ? 4.958 -3.306 -13.604 1.00 92.38 181 GLN A O 1
ATOM 1508 N N . THR A 1 182 ? 5.060 -1.902 -11.856 1.00 91.25 182 THR A N 1
ATOM 1509 C CA . THR A 1 182 ? 5.565 -2.926 -10.923 1.00 91.25 182 THR A CA 1
ATOM 1510 C C . THR A 1 182 ? 4.602 -4.101 -10.770 1.00 91.25 182 THR A C 1
ATOM 1512 O O . THR A 1 182 ? 5.037 -5.250 -10.800 1.00 91.25 182 THR A O 1
ATOM 1515 N N . THR A 1 183 ? 3.289 -3.853 -10.698 1.00 94.50 183 THR A N 1
ATOM 1516 C CA . THR A 1 183 ? 2.300 -4.939 -10.627 1.00 94.50 183 THR A CA 1
ATOM 1517 C C . THR A 1 183 ? 2.253 -5.755 -11.916 1.00 94.50 183 THR A C 1
ATOM 1519 O O . THR A 1 183 ? 2.053 -6.971 -11.879 1.00 94.50 183 THR A O 1
ATOM 1522 N N . ASN A 1 184 ? 2.455 -5.125 -13.076 1.00 95.44 184 ASN A N 1
ATOM 1523 C CA . ASN A 1 184 ? 2.539 -5.838 -14.342 1.00 95.44 184 ASN A CA 1
ATOM 1524 C C . ASN A 1 184 ? 3.788 -6.729 -14.392 1.00 95.44 184 ASN A C 1
ATOM 1526 O O . ASN A 1 184 ? 3.682 -7.904 -14.743 1.00 95.44 184 ASN A O 1
ATOM 1530 N N . ASP A 1 185 ? 4.940 -6.214 -13.967 1.00 93.88 185 ASP A N 1
ATOM 1531 C CA . ASP A 1 185 ? 6.187 -6.978 -13.893 1.00 93.88 185 ASP A CA 1
ATOM 1532 C C . ASP A 1 185 ? 6.064 -8.165 -12.923 1.00 93.88 185 ASP A C 1
ATOM 1534 O O . ASP A 1 185 ? 6.441 -9.290 -13.265 1.00 93.88 185 ASP A O 1
ATOM 1538 N N . GLU A 1 186 ? 5.445 -7.964 -11.754 1.00 94.94 186 GLU A N 1
ATOM 1539 C CA . GLU A 1 186 ? 5.115 -9.036 -10.806 1.00 94.94 186 GLU A CA 1
ATOM 1540 C C . GLU A 1 186 ? 4.189 -10.084 -11.434 1.00 94.94 186 GLU A C 1
ATOM 1542 O O . GLU A 1 186 ? 4.420 -11.287 -11.300 1.00 94.94 186 GLU A O 1
ATOM 1547 N N . ASN A 1 187 ? 3.166 -9.656 -12.175 1.00 95.62 187 ASN A N 1
ATOM 1548 C CA . ASN A 1 187 ? 2.248 -10.558 -12.865 1.00 95.62 187 ASN A CA 1
ATOM 1549 C C . ASN A 1 187 ? 2.944 -11.362 -13.972 1.00 95.62 187 ASN A C 1
ATOM 1551 O O . ASN A 1 187 ? 2.674 -12.557 -14.128 1.00 95.62 187 ASN A O 1
ATOM 1555 N N . ILE A 1 188 ? 3.844 -10.740 -14.736 1.00 95.44 188 ILE A N 1
ATOM 1556 C CA . ILE A 1 188 ? 4.667 -11.410 -15.752 1.00 95.44 188 ILE A CA 1
ATOM 1557 C C . ILE A 1 188 ? 5.577 -12.439 -15.079 1.00 95.44 188 ILE A C 1
ATOM 1559 O O . ILE A 1 188 ? 5.623 -13.597 -15.507 1.00 95.44 188 ILE A O 1
ATOM 1563 N N . LEU A 1 189 ? 6.241 -12.058 -13.987 1.00 94.69 189 LEU A N 1
ATOM 1564 C CA . LEU A 1 189 ? 7.089 -12.950 -13.206 1.00 94.69 189 LEU A CA 1
ATOM 1565 C C . LEU A 1 189 ? 6.283 -14.131 -12.656 1.00 94.69 189 LEU A C 1
ATOM 1567 O O . LEU A 1 189 ? 6.671 -15.281 -12.865 1.00 94.69 189 LEU A O 1
ATOM 1571 N N . MET A 1 190 ? 5.117 -13.885 -12.061 1.00 95.75 190 MET A N 1
ATOM 1572 C CA . MET A 1 190 ? 4.228 -14.930 -11.551 1.00 95.75 190 MET A CA 1
ATOM 1573 C C . MET A 1 190 ? 3.737 -15.870 -12.652 1.00 95.75 190 MET A C 1
ATOM 1575 O O . MET A 1 190 ? 3.696 -17.084 -12.448 1.00 95.75 190 MET A O 1
ATOM 1579 N N . LYS A 1 191 ? 3.404 -15.355 -13.840 1.00 95.75 191 LYS A N 1
ATOM 1580 C CA . LYS A 1 191 ? 3.072 -16.191 -15.005 1.00 95.75 191 LYS A CA 1
ATOM 1581 C C . LYS A 1 191 ? 4.264 -17.048 -15.425 1.00 95.75 191 LYS A C 1
ATOM 1583 O O . LYS A 1 191 ? 4.099 -18.248 -15.633 1.00 95.75 191 LYS A O 1
ATOM 1588 N N . SER A 1 192 ? 5.464 -16.470 -15.488 1.00 95.06 192 SER A N 1
ATOM 1589 C CA . SER A 1 192 ? 6.683 -17.208 -15.833 1.00 95.06 192 SER A CA 1
ATOM 1590 C C . SER A 1 192 ? 6.988 -18.327 -14.827 1.00 95.06 192 SER A C 1
ATOM 1592 O O . SER A 1 192 ? 7.340 -19.436 -15.229 1.00 95.06 192 SER A O 1
ATOM 1594 N N . LEU A 1 193 ? 6.772 -18.081 -13.528 1.00 95.06 193 LEU A N 1
ATOM 1595 C CA . LEU A 1 193 ? 6.925 -19.084 -12.476 1.00 95.06 193 LEU A CA 1
ATOM 1596 C C . LEU A 1 193 ? 5.882 -20.194 -12.600 1.00 95.06 193 LEU A C 1
ATOM 1598 O O . LEU A 1 193 ? 6.244 -21.361 -12.500 1.00 95.06 193 LEU A O 1
ATOM 1602 N N . LYS A 1 194 ? 4.617 -19.858 -12.885 1.00 97.25 194 LYS A N 1
ATOM 1603 C CA . LYS A 1 194 ? 3.559 -20.850 -13.141 1.00 97.25 194 LYS A CA 1
ATOM 1604 C C . LYS A 1 194 ? 3.892 -21.743 -14.337 1.00 97.25 194 LYS A C 1
ATOM 1606 O O . LYS A 1 194 ? 3.726 -22.954 -14.244 1.00 97.25 194 LYS A O 1
ATOM 1611 N N . ILE A 1 195 ? 4.406 -21.168 -15.426 1.00 95.06 195 ILE A N 1
ATOM 1612 C CA . ILE A 1 195 ? 4.841 -21.930 -16.608 1.00 95.06 195 ILE A CA 1
ATOM 1613 C C . ILE A 1 195 ? 6.002 -22.860 -16.246 1.00 95.06 195 ILE A C 1
ATOM 1615 O O . ILE A 1 195 ? 5.947 -24.047 -16.555 1.00 95.06 195 ILE A O 1
ATOM 1619 N N . ARG A 1 196 ? 7.032 -22.354 -15.553 1.00 93.31 196 ARG A N 1
ATOM 1620 C CA . ARG A 1 196 ? 8.166 -23.177 -15.098 1.00 93.31 196 ARG A CA 1
ATOM 1621 C C . ARG A 1 196 ? 7.706 -24.309 -14.188 1.00 93.31 196 ARG A C 1
ATOM 1623 O O . ARG A 1 196 ? 8.115 -25.441 -14.393 1.00 93.31 196 ARG A O 1
ATOM 1630 N N . PHE A 1 197 ? 6.833 -24.012 -13.231 1.00 95.00 197 PHE A N 1
ATOM 1631 C CA . PHE A 1 197 ? 6.268 -24.995 -12.313 1.00 95.00 197 PHE A CA 1
ATOM 1632 C C . PHE A 1 197 ? 5.493 -26.092 -13.058 1.00 95.00 197 PHE A C 1
ATOM 1634 O O . PHE A 1 197 ? 5.672 -27.273 -12.775 1.00 95.00 197 PHE A O 1
ATOM 1641 N N . ALA A 1 198 ? 4.676 -25.719 -14.047 1.00 93.12 198 ALA A N 1
ATOM 1642 C CA . ALA A 1 198 ? 3.925 -26.668 -14.868 1.00 93.12 198 ALA A CA 1
ATOM 1643 C C . ALA A 1 198 ? 4.818 -27.491 -15.815 1.00 93.12 198 ALA A C 1
ATOM 1645 O O . ALA A 1 198 ? 4.485 -28.627 -16.139 1.00 93.12 198 ALA A O 1
ATOM 1646 N N . ALA A 1 199 ? 5.953 -26.937 -16.248 1.00 92.69 199 ALA A N 1
ATOM 1647 C CA . ALA A 1 199 ? 6.912 -27.619 -17.114 1.00 92.69 199 ALA A CA 1
ATOM 1648 C C . ALA A 1 199 ? 7.795 -28.642 -16.371 1.00 92.69 199 ALA A C 1
ATOM 1650 O O . ALA A 1 199 ? 8.465 -29.454 -17.014 1.00 92.69 199 ALA A O 1
ATOM 1651 N N . ILE A 1 200 ? 7.819 -28.621 -15.033 1.00 89.75 200 ILE A N 1
ATOM 1652 C CA . ILE A 1 200 ? 8.549 -29.612 -14.238 1.00 89.75 200 ILE A CA 1
ATOM 1653 C C . ILE A 1 200 ? 7.826 -30.957 -14.338 1.00 89.75 200 ILE A C 1
ATOM 1655 O O . ILE A 1 200 ? 6.648 -31.089 -14.007 1.00 89.75 200 ILE A O 1
ATOM 1659 N N . LYS A 1 201 ? 8.558 -31.994 -14.752 1.00 87.75 201 LYS A N 1
ATOM 1660 C CA . LYS A 1 201 ? 8.090 -33.382 -14.695 1.00 87.75 201 LYS A CA 1
ATOM 1661 C C . LYS A 1 201 ? 8.145 -33.883 -13.253 1.00 87.75 201 LYS A C 1
ATOM 1663 O O . LYS A 1 201 ? 9.094 -34.551 -12.854 1.00 87.75 201 LYS A O 1
ATOM 1668 N N . TRP A 1 202 ? 7.128 -33.540 -12.468 1.00 84.94 202 TRP A N 1
ATOM 1669 C CA . TRP A 1 202 ? 7.057 -33.870 -11.040 1.00 84.94 202 TRP A CA 1
ATOM 1670 C C . TRP A 1 202 ? 7.229 -35.366 -10.759 1.00 84.94 202 TRP A C 1
ATOM 1672 O O . TRP A 1 202 ? 7.919 -35.726 -9.812 1.00 84.94 202 TRP A O 1
ATOM 1682 N N . LEU A 1 203 ? 6.684 -36.236 -11.613 1.00 80.19 203 LEU A N 1
ATOM 1683 C CA . LEU A 1 203 ? 6.785 -37.690 -11.450 1.00 80.19 203 LEU A CA 1
ATOM 1684 C C . LEU A 1 203 ? 8.228 -38.204 -11.553 1.00 80.19 203 LEU A C 1
ATOM 1686 O O . LEU A 1 203 ? 8.617 -39.058 -10.764 1.00 80.19 203 LEU A O 1
ATOM 1690 N N . ASP A 1 204 ? 9.052 -37.640 -12.440 1.00 78.06 204 ASP A N 1
ATOM 1691 C CA . ASP A 1 204 ? 10.469 -38.019 -12.559 1.00 78.06 204 ASP A CA 1
ATOM 1692 C C . ASP A 1 204 ? 11.283 -37.575 -11.329 1.00 78.06 204 ASP A C 1
ATOM 1694 O O . ASP A 1 204 ? 12.293 -38.192 -10.991 1.00 78.06 204 ASP A O 1
ATOM 1698 N N . ALA A 1 205 ? 10.854 -36.498 -10.660 1.00 66.69 205 ALA A N 1
ATOM 1699 C CA . ALA A 1 205 ? 11.477 -35.976 -9.444 1.00 66.69 205 ALA A CA 1
ATOM 1700 C C . ALA A 1 205 ? 11.015 -36.706 -8.169 1.00 66.69 205 ALA A C 1
ATOM 1702 O O . ALA A 1 205 ? 11.786 -36.820 -7.220 1.00 66.69 205 ALA A O 1
ATOM 1703 N N . ILE A 1 206 ? 9.775 -37.204 -8.151 1.00 67.94 206 ILE A N 1
ATOM 1704 C CA . ILE A 1 206 ? 9.206 -37.976 -7.035 1.00 67.94 206 ILE A CA 1
ATOM 1705 C C . ILE A 1 206 ? 9.691 -39.431 -7.079 1.00 67.94 206 ILE A C 1
ATOM 1707 O O . ILE A 1 206 ? 10.049 -39.977 -6.043 1.00 67.94 206 ILE A O 1
ATOM 1711 N N . ASN A 1 207 ? 9.754 -40.040 -8.270 1.00 63.81 207 ASN A N 1
ATOM 1712 C CA . ASN A 1 207 ? 10.157 -41.441 -8.447 1.00 63.81 207 ASN A CA 1
ATOM 1713 C C . ASN A 1 207 ? 11.678 -41.653 -8.386 1.00 63.81 207 ASN A C 1
ATOM 1715 O O . ASN A 1 207 ? 12.144 -42.785 -8.289 1.00 63.81 207 ASN A O 1
ATOM 1719 N N . LYS A 1 208 ? 12.480 -40.583 -8.457 1.00 62.41 208 LYS A N 1
ATOM 1720 C CA . LYS A 1 208 ? 13.879 -40.645 -8.033 1.00 62.41 208 LYS A CA 1
ATOM 1721 C C . LYS A 1 208 ? 13.890 -40.611 -6.508 1.00 62.41 208 LYS A C 1
ATOM 1723 O O . LYS A 1 208 ? 13.891 -39.537 -5.911 1.00 62.41 208 LYS A O 1
ATOM 1728 N N . ASP A 1 209 ? 13.946 -41.795 -5.904 1.00 54.72 209 ASP A N 1
ATOM 1729 C CA . ASP A 1 209 ? 13.985 -42.072 -4.456 1.00 54.72 209 ASP A CA 1
ATOM 1730 C C . ASP A 1 209 ? 15.039 -41.275 -3.645 1.00 54.72 209 ASP A C 1
ATOM 1732 O O . ASP A 1 209 ? 15.104 -41.380 -2.425 1.00 54.72 209 ASP A O 1
ATOM 1736 N N . SER A 1 210 ? 15.871 -40.449 -4.286 1.00 56.56 210 SER A N 1
ATOM 1737 C CA . SER A 1 210 ? 16.898 -39.624 -3.647 1.00 56.56 210 SER A CA 1
ATOM 1738 C C . SER A 1 210 ? 16.401 -38.314 -3.022 1.00 56.56 210 SER A C 1
ATOM 1740 O O . SER A 1 210 ? 17.172 -37.682 -2.305 1.00 56.56 210 SER A O 1
ATOM 1742 N N . THR A 1 211 ? 15.182 -37.841 -3.318 1.00 53.78 211 THR A N 1
ATOM 1743 C CA . THR A 1 211 ? 14.760 -36.468 -2.940 1.00 53.78 211 THR A CA 1
ATOM 1744 C C . THR A 1 211 ? 13.474 -36.355 -2.132 1.00 53.78 211 THR A C 1
ATOM 1746 O O . THR A 1 211 ? 13.193 -35.279 -1.605 1.00 53.78 211 THR A O 1
ATOM 1749 N N . VAL A 1 212 ? 12.714 -37.438 -1.964 1.00 55.81 212 VAL A N 1
ATOM 1750 C CA . VAL A 1 212 ? 11.601 -37.447 -1.010 1.00 55.81 212 VAL A CA 1
ATOM 1751 C C . VAL A 1 212 ? 12.167 -37.842 0.346 1.00 55.81 212 VAL A C 1
ATOM 1753 O O . VAL A 1 212 ? 12.189 -39.016 0.710 1.00 55.81 212 VAL A O 1
ATOM 1756 N N . ILE A 1 213 ? 12.646 -36.850 1.101 1.00 59.31 213 ILE A N 1
ATOM 1757 C CA . ILE A 1 213 ? 12.821 -37.013 2.543 1.00 59.31 213 ILE A CA 1
ATOM 1758 C C . ILE A 1 213 ? 11.413 -37.257 3.074 1.00 59.31 213 ILE A C 1
ATOM 1760 O O . ILE A 1 213 ? 10.623 -36.323 3.227 1.00 59.31 213 ILE A O 1
ATOM 1764 N N . LYS A 1 214 ? 11.069 -38.527 3.296 1.00 61.34 214 LYS A N 1
ATOM 1765 C CA . LYS A 1 214 ? 10.002 -38.854 4.229 1.00 61.34 214 LYS A CA 1
ATOM 1766 C C . LYS A 1 214 ? 10.468 -38.212 5.525 1.00 61.34 214 LYS A C 1
ATOM 1768 O O . LYS A 1 214 ? 11.498 -38.603 6.060 1.00 61.34 214 LYS A O 1
ATOM 1773 N N . LEU A 1 215 ? 9.798 -37.140 5.940 1.00 57.69 215 LEU A N 1
ATOM 1774 C CA . LEU A 1 215 ? 9.908 -36.693 7.317 1.00 57.69 215 LEU A CA 1
ATOM 1775 C C . LEU A 1 215 ? 9.522 -37.929 8.115 1.00 57.69 215 LEU A C 1
ATOM 1777 O O . LEU A 1 215 ? 8.368 -38.359 8.017 1.00 57.69 215 LEU A O 1
ATOM 1781 N N . ASP A 1 216 ? 10.521 -38.570 8.731 1.00 53.62 216 ASP A N 1
ATOM 1782 C CA . ASP A 1 216 ? 10.306 -39.748 9.556 1.00 53.62 216 ASP A CA 1
ATOM 1783 C C . ASP A 1 216 ? 9.110 -39.439 10.431 1.00 53.62 216 ASP A C 1
ATOM 1785 O O . ASP A 1 216 ? 9.029 -38.343 10.996 1.00 53.62 216 ASP A O 1
ATOM 1789 N N . GLN A 1 217 ? 8.149 -40.362 10.399 1.00 51.69 217 GLN A N 1
ATOM 1790 C CA . GLN A 1 217 ? 6.887 -40.264 11.105 1.00 51.69 217 GLN A CA 1
ATOM 1791 C C . GLN A 1 217 ? 7.162 -39.640 12.467 1.00 51.69 217 GLN A C 1
ATOM 1793 O O . GLN A 1 217 ? 7.805 -40.241 13.326 1.00 51.69 217 GLN A O 1
ATOM 1798 N N . TRP A 1 218 ? 6.754 -38.384 12.631 1.00 55.44 218 TRP A N 1
ATOM 1799 C CA . TRP A 1 218 ? 6.762 -37.778 13.942 1.00 55.44 218 TRP A CA 1
ATOM 1800 C C . TRP A 1 218 ? 5.812 -38.633 14.769 1.00 55.44 218 TRP A C 1
ATOM 1802 O O . TRP A 1 218 ? 4.627 -38.668 14.441 1.00 55.44 218 TRP A O 1
ATOM 1812 N N . TYR A 1 219 ? 6.403 -39.321 15.757 1.00 46.38 219 TYR A N 1
ATOM 1813 C CA . TYR A 1 219 ? 5.836 -40.172 16.806 1.00 46.38 219 TYR A CA 1
ATOM 1814 C C . TYR A 1 219 ? 6.053 -41.694 16.686 1.00 46.38 219 TYR A C 1
ATOM 1816 O O . TYR A 1 219 ? 5.182 -42.418 16.217 1.00 46.38 219 TYR A O 1
ATOM 1824 N N . ASP A 1 220 ? 7.111 -42.188 17.341 1.00 40.62 2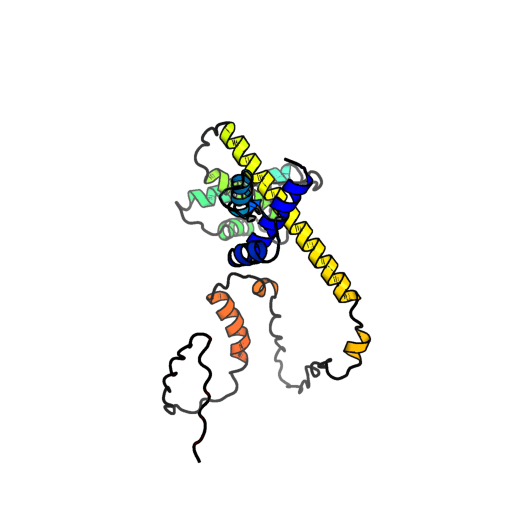20 ASP A N 1
ATOM 1825 C CA . ASP A 1 220 ? 6.873 -43.128 18.443 1.00 40.62 220 ASP A CA 1
ATOM 1826 C C . ASP A 1 220 ? 6.428 -42.275 19.646 1.00 40.62 220 ASP A C 1
ATOM 1828 O O . ASP A 1 220 ? 7.251 -41.722 20.379 1.00 40.62 220 ASP A O 1
ATOM 1832 N N . ILE A 1 221 ? 5.111 -42.101 19.823 1.00 49.22 221 ILE A N 1
ATOM 1833 C CA . ILE A 1 221 ? 4.561 -41.760 2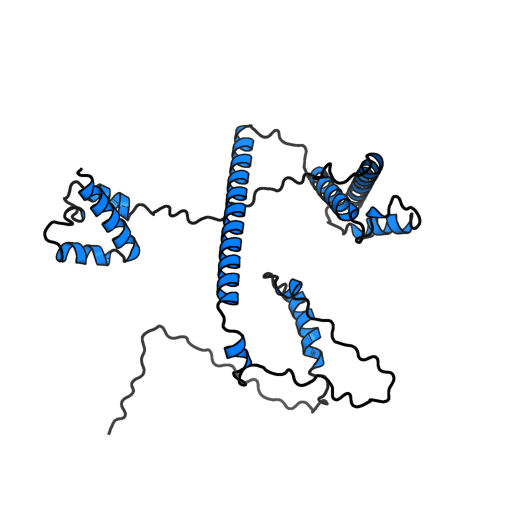1.142 1.00 49.22 221 ILE A CA 1
ATOM 1834 C C . ILE A 1 221 ? 4.859 -42.990 21.989 1.00 49.22 221 ILE A C 1
ATOM 1836 O O . ILE A 1 221 ? 4.094 -43.950 22.004 1.00 49.22 221 ILE A O 1
ATOM 1840 N N . GLN A 1 222 ? 5.996 -42.985 22.681 1.00 47.38 222 GLN A N 1
ATOM 1841 C CA . GLN A 1 222 ? 6.047 -43.682 23.954 1.00 47.38 222 GLN A CA 1
ATOM 1842 C C . GLN A 1 222 ? 4.898 -43.090 24.769 1.00 47.38 222 GLN A C 1
ATOM 1844 O O . GLN A 1 222 ? 4.889 -41.887 25.028 1.00 47.38 222 GLN A O 1
ATOM 1849 N N . GLU A 1 223 ? 3.897 -43.914 25.075 1.00 43.00 223 GLU A N 1
ATOM 1850 C CA . GLU A 1 223 ? 2.841 -43.617 26.036 1.00 43.00 223 GLU A CA 1
ATOM 1851 C C . GLU A 1 223 ? 3.493 -43.242 27.375 1.00 43.00 223 GLU A C 1
ATOM 1853 O O . GLU A 1 223 ? 3.672 -44.071 28.268 1.00 43.00 223 GLU A O 1
ATOM 1858 N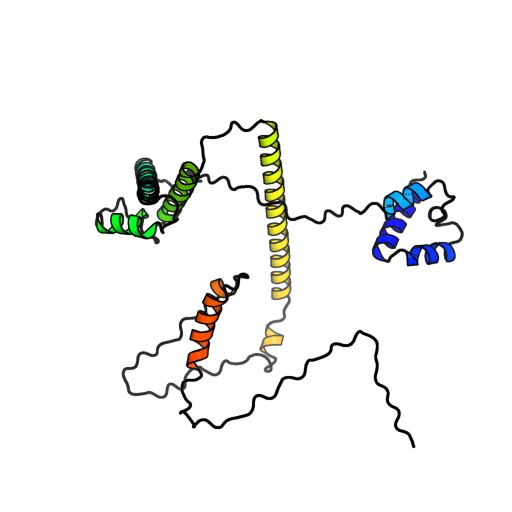 N . SER A 1 224 ? 3.885 -41.979 27.527 1.00 47.38 224 SER A N 1
ATOM 1859 C CA . SER A 1 224 ? 4.139 -41.401 28.831 1.00 47.38 224 SER A CA 1
ATOM 1860 C C . SER A 1 224 ? 2.785 -41.330 29.521 1.00 47.38 224 SER A C 1
ATOM 1862 O O . SER A 1 224 ? 1.946 -40.494 29.187 1.00 47.38 224 SER A O 1
ATOM 1864 N N . LYS A 1 225 ? 2.565 -42.268 30.442 1.00 49.16 225 LYS A N 1
ATOM 1865 C CA . LYS A 1 225 ? 1.441 -42.326 31.381 1.00 49.16 225 LYS A CA 1
ATOM 1866 C C . LYS A 1 225 ? 1.493 -41.181 32.397 1.00 49.16 225 LYS A C 1
ATOM 1868 O O . LYS A 1 225 ? 1.509 -41.430 33.594 1.00 49.16 225 LYS A O 1
ATOM 1873 N N . ASP A 1 226 ? 1.531 -39.951 31.921 1.00 47.94 226 ASP A N 1
ATOM 1874 C CA . ASP A 1 226 ? 1.320 -38.768 32.739 1.00 47.94 226 ASP A CA 1
ATOM 1875 C C . ASP A 1 226 ? 0.471 -37.790 31.934 1.00 47.94 226 ASP A C 1
ATOM 1877 O O . ASP A 1 226 ? 0.683 -37.629 30.732 1.00 47.94 226 ASP A O 1
ATOM 1881 N N . ASP A 1 227 ? -0.488 -37.154 32.605 1.00 51.91 227 ASP A N 1
ATOM 1882 C CA . ASP A 1 227 ? -1.483 -36.199 32.091 1.00 51.91 227 ASP A CA 1
ATOM 1883 C C . ASP A 1 227 ? -0.865 -34.878 31.560 1.00 51.91 227 ASP A C 1
ATOM 1885 O O . ASP A 1 227 ? -1.356 -33.772 31.793 1.00 51.91 227 ASP A O 1
ATOM 1889 N N . GLY A 1 228 ? 0.251 -34.964 30.840 1.00 48.12 228 GLY A N 1
ATOM 1890 C CA . GLY A 1 228 ? 0.941 -33.860 30.201 1.00 48.12 228 GLY A CA 1
ATOM 1891 C C . GLY A 1 228 ? 0.378 -33.611 28.811 1.00 48.12 228 GLY A C 1
ATOM 1892 O O . GLY A 1 228 ? 0.689 -34.324 27.861 1.00 48.12 228 GLY A O 1
ATOM 1893 N N . ILE A 1 229 ? -0.430 -32.560 28.683 1.00 54.50 229 ILE A N 1
ATOM 1894 C CA . ILE A 1 229 ? -0.859 -31.983 27.405 1.00 54.50 229 ILE A CA 1
ATOM 1895 C C . ILE A 1 229 ? 0.362 -31.873 26.480 1.00 54.50 229 ILE A C 1
ATOM 1897 O O . ILE A 1 229 ? 1.317 -31.151 26.780 1.00 54.50 229 ILE A O 1
ATOM 1901 N N . ILE A 1 230 ? 0.331 -32.592 25.356 1.00 55.22 230 ILE A N 1
ATOM 1902 C CA . ILE A 1 230 ? 1.345 -32.504 24.304 1.00 55.22 230 ILE A CA 1
ATOM 1903 C C . ILE A 1 230 ? 1.269 -31.087 23.722 1.00 55.22 230 ILE A C 1
ATOM 1905 O O . ILE A 1 230 ? 0.466 -30.790 22.838 1.00 55.22 230 ILE A O 1
ATOM 1909 N N . ASN A 1 231 ? 2.081 -30.180 24.260 1.00 55.97 231 ASN A N 1
ATOM 1910 C CA . ASN A 1 231 ? 2.179 -28.811 23.776 1.00 55.97 231 ASN A CA 1
ATOM 1911 C C . ASN A 1 231 ? 2.981 -28.807 22.473 1.00 55.97 231 ASN A C 1
ATOM 1913 O O . ASN A 1 231 ? 4.214 -28.775 22.477 1.00 55.97 231 ASN A O 1
ATOM 1917 N N . PHE A 1 232 ? 2.279 -28.830 21.341 1.00 57.66 232 PHE A N 1
ATOM 1918 C CA . PHE A 1 232 ? 2.884 -28.534 20.046 1.00 57.66 232 PHE A CA 1
ATOM 1919 C C . PHE A 1 232 ? 3.488 -27.124 20.074 1.00 57.66 232 PHE A C 1
ATOM 1921 O O . PHE A 1 232 ? 2.857 -26.176 20.544 1.00 57.66 232 PHE A O 1
ATOM 1928 N N . LYS A 1 233 ? 4.716 -26.969 19.562 1.00 67.94 233 LYS A N 1
ATOM 1929 C CA . LYS A 1 233 ? 5.305 -25.637 19.373 1.00 67.94 233 LYS A CA 1
ATOM 1930 C C . LYS A 1 233 ? 4.441 -24.855 18.381 1.00 67.94 233 LYS A C 1
ATOM 1932 O O . LYS A 1 233 ? 4.123 -25.366 17.309 1.00 67.94 233 LYS A O 1
ATOM 1937 N N . GLU A 1 234 ? 4.077 -23.628 18.746 1.00 72.38 234 GLU A N 1
ATOM 1938 C CA . GLU A 1 234 ? 3.274 -22.732 17.910 1.00 72.38 234 GLU A CA 1
ATOM 1939 C C . GLU A 1 234 ? 3.921 -22.577 16.527 1.00 72.38 234 GLU A C 1
ATOM 1941 O O . GLU A 1 234 ? 5.108 -22.258 16.481 1.00 72.38 234 GLU A O 1
ATOM 1946 N N . PRO A 1 235 ? 3.205 -22.811 15.411 1.00 72.88 235 PRO A N 1
ATOM 1947 C CA . PRO A 1 235 ? 3.791 -22.833 14.075 1.00 72.88 235 PRO A CA 1
ATOM 1948 C C . PRO A 1 235 ? 4.451 -21.499 13.717 1.00 72.88 235 PRO A C 1
ATOM 1950 O O . PRO A 1 235 ? 3.963 -20.420 14.045 1.00 72.88 235 PRO A O 1
ATOM 1953 N N . LEU A 1 236 ? 5.577 -21.579 13.012 1.00 73.38 236 LEU A N 1
ATOM 1954 C CA . LEU A 1 236 ? 6.381 -20.417 12.656 1.00 73.38 236 LEU A CA 1
ATOM 1955 C C . LEU A 1 236 ? 5.583 -19.465 11.749 1.00 73.38 236 LEU A C 1
ATOM 1957 O O . LEU A 1 236 ? 5.171 -19.839 10.648 1.00 73.38 236 LEU A O 1
ATOM 1961 N N . ASN A 1 237 ? 5.373 -18.222 12.189 1.00 75.94 237 ASN A N 1
ATOM 1962 C CA . ASN A 1 237 ? 4.634 -17.238 11.404 1.00 75.94 237 ASN A CA 1
ATOM 1963 C C . ASN A 1 237 ? 5.501 -16.689 10.261 1.00 75.94 237 ASN A C 1
ATOM 1965 O O . ASN A 1 237 ? 6.262 -15.733 10.418 1.00 75.94 237 ASN A O 1
ATOM 1969 N N . PHE A 1 238 ? 5.363 -17.279 9.074 1.00 77.12 238 PHE A N 1
ATOM 1970 C CA . PHE A 1 238 ? 6.101 -16.852 7.884 1.00 77.12 238 PHE A CA 1
ATOM 1971 C C . PHE A 1 238 ? 5.835 -15.392 7.498 1.00 77.12 238 PHE A C 1
ATOM 1973 O O . PHE A 1 238 ? 6.712 -14.759 6.915 1.00 77.12 238 PHE A O 1
ATOM 1980 N N . LYS A 1 239 ? 4.679 -14.815 7.860 1.00 75.75 239 LYS A N 1
ATOM 1981 C CA . LYS A 1 239 ? 4.392 -13.398 7.578 1.00 75.75 239 LYS A CA 1
ATOM 1982 C C . LYS A 1 239 ? 5.346 -12.462 8.319 1.00 75.75 239 LYS A C 1
ATOM 1984 O O . LYS A 1 239 ? 5.721 -11.428 7.774 1.00 75.75 239 LYS A O 1
ATOM 1989 N N . ASP A 1 240 ? 5.771 -12.852 9.517 1.00 70.19 240 ASP A N 1
ATOM 1990 C CA . ASP A 1 240 ? 6.714 -12.072 10.319 1.00 70.19 240 ASP A CA 1
ATOM 1991 C C . ASP A 1 240 ? 8.154 -12.267 9.822 1.00 70.19 240 ASP A C 1
ATOM 1993 O O . ASP A 1 240 ? 8.963 -11.343 9.870 1.00 70.19 240 ASP A O 1
ATOM 1997 N N . LEU A 1 241 ? 8.466 -13.442 9.262 1.00 68.56 241 LEU A N 1
ATOM 1998 C CA . LEU A 1 241 ? 9.777 -13.747 8.674 1.00 68.56 241 LEU A CA 1
ATOM 1999 C C . LEU A 1 241 ? 10.031 -13.061 7.330 1.00 68.56 241 LEU A C 1
ATOM 2001 O O . LEU A 1 241 ? 11.181 -12.793 6.989 1.00 68.56 241 LEU A O 1
ATOM 2005 N N . PHE A 1 242 ? 8.977 -12.774 6.566 1.00 66.06 242 PHE A N 1
ATOM 2006 C CA . PHE A 1 242 ? 9.080 -12.091 5.273 1.00 66.06 242 PHE A CA 1
ATOM 2007 C C . PHE A 1 242 ? 9.393 -10.585 5.392 1.00 66.06 242 PHE A C 1
ATOM 2009 O O . PHE A 1 242 ? 9.613 -9.922 4.377 1.00 66.06 242 PHE A O 1
ATOM 2016 N N . GLN A 1 243 ? 9.442 -10.021 6.604 1.00 67.50 243 GLN A N 1
ATOM 2017 C CA . GLN A 1 243 ? 9.745 -8.605 6.814 1.00 67.50 243 GLN A CA 1
ATOM 2018 C C . GLN A 1 243 ? 11.258 -8.340 6.696 1.00 67.50 243 GLN A C 1
ATOM 2020 O O . GLN A 1 243 ? 12.061 -8.837 7.482 1.00 67.50 243 GLN A O 1
ATOM 2025 N N . GLN A 1 244 ? 11.663 -7.507 5.728 1.00 58.84 244 GLN A N 1
ATOM 2026 C CA . GLN A 1 244 ? 13.074 -7.146 5.493 1.00 58.84 244 GLN A CA 1
ATOM 2027 C C . GLN A 1 244 ? 13.698 -6.318 6.631 1.00 58.84 244 GLN A C 1
ATOM 2029 O O . GLN A 1 244 ? 14.920 -6.301 6.795 1.00 58.84 244 GLN A O 1
ATOM 2034 N N . SER A 1 245 ? 12.886 -5.634 7.442 1.00 52.84 245 SER A N 1
ATOM 2035 C CA . SER A 1 245 ? 13.366 -4.887 8.603 1.00 52.84 245 SER A CA 1
ATOM 2036 C C . SER A 1 245 ? 13.478 -5.810 9.812 1.00 52.84 245 SER A C 1
ATOM 2038 O O . SER A 1 245 ? 12.564 -5.934 10.624 1.00 52.84 245 SER A O 1
ATOM 2040 N N . VAL A 1 246 ? 14.643 -6.437 9.941 1.00 48.25 246 VAL A N 1
ATOM 2041 C CA . VAL A 1 246 ? 15.075 -7.137 11.149 1.00 48.25 246 VAL A CA 1
ATOM 2042 C C . VAL A 1 246 ? 15.179 -6.117 12.289 1.00 48.25 246 VAL A C 1
ATOM 2044 O O . VAL A 1 246 ? 16.247 -5.554 12.542 1.00 48.25 246 VAL A O 1
ATOM 2047 N N . SER A 1 247 ? 14.096 -5.871 13.026 1.00 56.72 247 SER A N 1
ATOM 2048 C CA . SER A 1 247 ? 14.249 -5.378 14.392 1.00 56.72 247 SER A CA 1
ATOM 2049 C C . SER A 1 247 ? 14.945 -6.509 15.152 1.00 56.72 247 SER A C 1
ATOM 2051 O O . SER A 1 247 ? 14.377 -7.568 15.426 1.00 56.72 247 SER A O 1
ATOM 2053 N N . LYS A 1 248 ? 16.251 -6.331 15.394 1.00 58.47 248 LYS A N 1
ATOM 2054 C CA . LYS A 1 248 ? 17.152 -7.349 15.966 1.00 58.47 248 LYS A CA 1
ATOM 2055 C C . LYS A 1 248 ? 16.622 -7.964 17.260 1.00 58.47 248 LYS A C 1
ATOM 2057 O O . LYS A 1 248 ? 17.075 -9.031 17.640 1.00 58.47 248 LYS A O 1
ATOM 2062 N N . GLU A 1 249 ? 15.701 -7.300 17.945 1.00 61.75 249 GLU A N 1
ATOM 2063 C CA . GLU A 1 249 ? 15.116 -7.749 19.204 1.00 61.75 249 GLU A CA 1
ATOM 2064 C C . GLU A 1 249 ? 13.936 -8.704 19.022 1.00 61.75 249 GLU A C 1
ATOM 2066 O O . GLU A 1 249 ? 13.852 -9.683 19.758 1.00 61.75 249 GLU A O 1
ATOM 2071 N N . ILE A 1 250 ? 13.058 -8.471 18.042 1.00 59.31 250 ILE A N 1
ATOM 2072 C CA . ILE A 1 250 ? 11.872 -9.315 17.827 1.00 59.31 250 ILE A CA 1
ATOM 2073 C C . ILE A 1 250 ? 12.301 -10.636 17.193 1.00 59.31 250 ILE A C 1
ATOM 2075 O O . ILE A 1 250 ? 11.942 -11.703 17.683 1.00 59.31 250 ILE A O 1
ATOM 2079 N N . THR A 1 251 ? 13.175 -10.578 16.185 1.00 58.97 251 THR A N 1
ATOM 2080 C CA . THR A 1 251 ? 13.751 -11.779 15.567 1.00 58.97 251 THR A CA 1
ATOM 2081 C C . THR A 1 251 ? 14.666 -12.536 16.524 1.00 58.97 251 THR A C 1
ATOM 2083 O O . THR A 1 251 ? 14.593 -13.757 16.559 1.00 58.97 251 THR A O 1
ATOM 2086 N N . ARG A 1 252 ? 15.466 -11.869 17.375 1.00 62.59 252 ARG A N 1
ATOM 2087 C CA . ARG A 1 252 ? 16.214 -12.582 18.431 1.00 62.59 252 ARG A CA 1
ATOM 2088 C C . ARG A 1 252 ? 15.296 -13.210 19.463 1.00 62.59 252 ARG A C 1
ATOM 2090 O O . ARG A 1 252 ? 15.583 -14.322 19.864 1.00 62.59 252 ARG A O 1
ATOM 2097 N N . LYS A 1 253 ? 14.219 -12.557 19.903 1.00 65.88 253 LYS A N 1
ATOM 2098 C CA . LYS A 1 253 ? 13.285 -13.164 20.865 1.00 65.88 253 LYS A CA 1
ATOM 2099 C C . LYS A 1 253 ? 12.546 -14.356 20.258 1.00 65.88 253 LYS A C 1
ATOM 2101 O O . LYS A 1 253 ? 12.497 -15.389 20.911 1.00 65.88 253 LYS A O 1
ATOM 2106 N N . ALA A 1 254 ? 12.061 -14.240 19.021 1.00 62.16 254 ALA A N 1
ATOM 2107 C CA . ALA A 1 254 ? 11.361 -15.314 18.315 1.00 62.16 254 ALA A CA 1
ATOM 2108 C C . ALA A 1 254 ? 12.286 -16.483 17.936 1.00 62.16 254 ALA A C 1
ATOM 2110 O O . ALA A 1 254 ? 11.904 -17.637 18.073 1.00 62.16 254 ALA A O 1
ATOM 2111 N N . LEU A 1 255 ? 13.525 -16.211 17.508 1.00 62.75 255 LEU A N 1
ATOM 2112 C CA . LEU A 1 255 ? 14.505 -17.263 17.220 1.00 62.75 255 LEU A CA 1
ATOM 2113 C C . LEU A 1 255 ? 15.061 -17.867 18.516 1.00 62.75 255 LEU A C 1
ATOM 2115 O O . LEU A 1 255 ? 15.163 -19.083 18.620 1.00 62.75 255 LEU A O 1
ATOM 2119 N N . ASN A 1 256 ? 15.369 -17.065 19.539 1.00 66.94 256 ASN A N 1
ATOM 2120 C CA . ASN A 1 256 ? 15.846 -17.591 20.819 1.00 66.94 256 ASN A CA 1
ATOM 2121 C C . ASN A 1 256 ? 14.759 -18.396 21.534 1.00 66.94 256 ASN A C 1
ATOM 2123 O O . ASN A 1 256 ? 15.096 -19.410 22.130 1.00 66.94 256 ASN A O 1
ATOM 2127 N N . SER A 1 257 ? 13.477 -18.020 21.475 1.00 66.75 257 SER A N 1
ATOM 2128 C CA . SER A 1 257 ? 12.401 -18.857 22.029 1.00 66.75 257 SER A CA 1
ATOM 2129 C C . SER A 1 257 ? 12.298 -20.196 21.291 1.00 66.75 257 SER A C 1
ATOM 2131 O O . SER A 1 257 ? 12.163 -21.240 21.926 1.00 66.75 257 SER A O 1
ATOM 2133 N N . TYR A 1 258 ? 12.470 -20.187 19.969 1.00 61.56 258 TYR A N 1
ATOM 2134 C CA . TYR A 1 258 ? 12.447 -21.397 19.152 1.00 61.56 258 TYR A CA 1
ATOM 2135 C C . TYR A 1 258 ? 13.649 -22.326 19.382 1.00 61.56 258 TYR A C 1
ATOM 2137 O O . TYR A 1 258 ? 13.470 -23.541 19.494 1.00 61.56 258 TYR A O 1
ATOM 2145 N N . PHE A 1 259 ? 14.861 -21.774 19.488 1.00 62.53 259 PHE A N 1
ATOM 2146 C CA . PHE A 1 259 ? 16.106 -22.546 19.588 1.00 62.53 259 PHE A CA 1
ATOM 2147 C C . PHE A 1 259 ? 16.570 -22.827 21.028 1.00 62.53 259 PHE A C 1
ATOM 2149 O O . PHE A 1 259 ? 17.349 -23.751 21.235 1.00 62.53 259 PHE A O 1
ATOM 2156 N N . SER A 1 260 ? 16.079 -22.109 22.046 1.00 61.12 260 SER A N 1
ATOM 2157 C CA . SER A 1 260 ? 16.469 -22.343 23.456 1.00 61.12 260 SER A CA 1
ATOM 2158 C C . SER A 1 260 ? 15.885 -23.615 24.073 1.00 61.12 260 SER A C 1
ATOM 2160 O O . SER A 1 260 ? 16.361 -24.075 25.108 1.00 61.12 260 SER A O 1
ATOM 2162 N N . THR A 1 261 ? 14.877 -24.216 23.442 1.00 51.19 261 THR A N 1
ATOM 2163 C CA . THR A 1 261 ? 14.273 -25.475 23.907 1.00 51.19 261 THR A CA 1
ATOM 2164 C C . THR A 1 261 ? 15.061 -26.715 23.486 1.00 51.19 261 THR A C 1
ATOM 2166 O O . THR A 1 261 ? 14.757 -27.796 23.966 1.00 51.19 261 THR A O 1
ATOM 2169 N N . VAL A 1 262 ? 16.083 -26.574 22.634 1.00 48.50 262 VAL A N 1
ATOM 2170 C CA . VAL A 1 262 ? 16.952 -27.691 22.213 1.00 48.50 262 VAL A CA 1
ATOM 2171 C C . VAL A 1 262 ? 18.145 -27.879 23.169 1.00 48.50 262 VAL A C 1
ATOM 2173 O O . VAL A 1 262 ? 18.861 -28.862 23.073 1.00 48.50 262 VAL A O 1
ATOM 2176 N N . SER A 1 263 ? 18.357 -26.971 24.129 1.00 45.38 263 SER A N 1
ATOM 2177 C CA . SER A 1 263 ? 19.538 -26.987 25.013 1.00 45.38 263 SER A CA 1
ATOM 2178 C C . SER A 1 263 ? 19.221 -27.237 26.491 1.00 45.38 263 SER A C 1
ATOM 2180 O O . SER A 1 263 ? 19.986 -26.808 27.349 1.00 45.38 263 SER A O 1
ATOM 2182 N N . LYS A 1 264 ? 18.088 -27.872 26.818 1.00 47.12 264 LYS A N 1
ATOM 2183 C CA . LYS A 1 264 ? 17.691 -28.132 28.217 1.00 47.12 264 LYS A CA 1
ATOM 2184 C C . LYS A 1 264 ? 17.856 -29.575 28.700 1.00 47.12 264 LYS A C 1
ATOM 2186 O O . LYS A 1 264 ? 17.469 -29.860 29.825 1.00 47.12 264 LYS A O 1
ATOM 2191 N N . GLU A 1 265 ? 18.505 -30.434 27.925 1.00 42.91 265 GLU A N 1
ATOM 2192 C CA . GLU A 1 265 ? 18.964 -31.741 28.402 1.00 42.91 265 GLU A CA 1
ATOM 2193 C C . GLU A 1 265 ? 20.471 -31.853 28.205 1.00 42.91 265 GLU A C 1
ATOM 2195 O O . GLU A 1 265 ? 20.944 -32.519 27.300 1.00 42.91 265 GLU A O 1
ATOM 2200 N N . GLU A 1 266 ? 21.228 -31.142 29.033 1.00 38.31 266 GLU A N 1
ATOM 2201 C CA . GLU A 1 266 ? 22.591 -31.520 29.400 1.00 38.31 266 GLU A CA 1
ATOM 2202 C C . GLU A 1 266 ? 22.858 -30.885 30.772 1.00 38.31 266 GLU A C 1
ATOM 2204 O O . GLU A 1 266 ? 22.797 -29.664 30.943 1.00 38.31 266 GLU A O 1
ATOM 2209 N N . GLU A 1 267 ? 23.043 -31.734 31.782 1.00 37.66 267 GLU A N 1
ATOM 2210 C CA . GLU A 1 267 ? 23.393 -31.331 33.142 1.00 37.66 267 GLU A CA 1
ATOM 2211 C C . GLU A 1 267 ? 24.690 -30.497 33.185 1.00 37.66 267 GLU A C 1
ATOM 2213 O O . GLU A 1 267 ? 25.557 -30.627 32.314 1.00 37.66 267 GLU A O 1
ATOM 2218 N N . PRO A 1 268 ? 24.859 -29.627 34.200 1.00 33.47 268 PRO A N 1
ATOM 2219 C CA . PRO A 1 268 ? 25.976 -28.700 34.259 1.00 33.47 268 PRO A CA 1
ATOM 2220 C C . PRO A 1 268 ? 27.257 -29.439 34.652 1.00 33.47 268 PRO A C 1
ATOM 2222 O O . PRO A 1 268 ? 27.499 -29.700 35.828 1.00 33.47 268 PRO A O 1
ATOM 2225 N N . ILE A 1 269 ? 28.122 -29.728 33.680 1.00 35.28 269 ILE A N 1
ATOM 2226 C CA . ILE A 1 269 ? 29.507 -30.093 33.982 1.00 35.28 269 ILE A CA 1
ATOM 2227 C C . ILE A 1 269 ? 30.306 -28.813 34.228 1.00 35.28 269 ILE A C 1
ATOM 2229 O O . ILE A 1 269 ? 30.312 -27.866 33.439 1.00 35.28 269 ILE A O 1
ATOM 2233 N N . GLU A 1 270 ? 30.957 -28.822 35.383 1.00 34.84 270 GLU A N 1
ATOM 2234 C CA . GLU A 1 270 ? 31.751 -27.771 35.986 1.00 34.84 270 GLU A CA 1
ATOM 2235 C C . GLU A 1 270 ? 32.711 -27.052 35.032 1.00 34.84 270 GLU A C 1
ATOM 2237 O O . GLU A 1 270 ? 33.379 -27.612 34.158 1.00 34.84 270 GLU A O 1
ATOM 2242 N N . SER A 1 271 ? 32.827 -25.756 35.305 1.00 44.88 271 SER A N 1
ATOM 2243 C CA . SER A 1 271 ? 33.783 -24.819 34.744 1.00 44.88 271 SER A CA 1
ATOM 2244 C C . SER A 1 271 ? 35.201 -25.389 34.646 1.00 44.88 271 SER A C 1
ATOM 2246 O O . SER A 1 271 ? 35.960 -25.385 35.616 1.00 44.88 271 SER A O 1
ATOM 2248 N N . THR A 1 272 ? 35.623 -25.740 33.434 1.00 30.50 272 THR A N 1
ATOM 2249 C CA . THR A 1 272 ? 37.041 -25.786 33.080 1.00 30.50 272 THR A CA 1
ATOM 2250 C C . THR A 1 272 ? 37.348 -24.681 32.080 1.00 30.50 272 THR A C 1
ATOM 2252 O O . THR A 1 272 ? 36.752 -24.548 31.013 1.00 30.50 272 THR A O 1
ATOM 2255 N N . LYS A 1 273 ? 38.278 -23.814 32.487 1.00 44.91 273 LYS A N 1
ATOM 2256 C CA . LYS A 1 273 ? 38.811 -22.685 31.725 1.00 44.91 273 LYS A CA 1
ATOM 2257 C C . LYS A 1 273 ? 39.394 -23.182 30.399 1.00 44.91 273 LYS A C 1
ATOM 2259 O O . LYS A 1 273 ? 40.554 -23.580 30.349 1.00 44.91 273 LYS A O 1
ATOM 2264 N N . ILE A 1 274 ? 38.624 -23.110 29.316 1.00 34.16 274 ILE A N 1
ATOM 2265 C CA . ILE A 1 274 ? 39.148 -23.309 27.963 1.00 34.16 274 ILE A CA 1
ATOM 2266 C C . ILE A 1 274 ? 39.464 -21.937 27.366 1.00 34.16 274 ILE A C 1
ATOM 2268 O O . ILE A 1 274 ? 38.608 -21.078 27.171 1.00 34.16 274 ILE A O 1
ATOM 2272 N N . SER A 1 275 ? 40.756 -21.731 27.127 1.00 38.56 275 SER A N 1
ATOM 2273 C CA . SER A 1 275 ? 41.372 -20.523 26.592 1.00 38.56 275 SER A CA 1
ATOM 2274 C C . SER A 1 275 ? 40.681 -20.009 25.326 1.00 38.56 275 SER A C 1
ATOM 2276 O O . SER A 1 275 ? 40.595 -20.724 24.323 1.00 38.56 275 SER A O 1
ATOM 2278 N N . ILE A 1 276 ? 40.301 -18.731 25.331 1.00 42.50 276 ILE A N 1
ATOM 2279 C CA . ILE A 1 276 ? 39.875 -17.991 24.140 1.00 42.50 276 ILE A CA 1
ATOM 2280 C C . ILE A 1 276 ? 41.062 -17.933 23.165 1.00 42.50 276 ILE A C 1
ATOM 2282 O O . ILE A 1 276 ? 41.983 -17.126 23.317 1.00 42.50 276 ILE A O 1
ATOM 2286 N N . LYS A 1 277 ? 41.065 -18.796 22.144 1.00 46.56 277 LYS A N 1
ATOM 2287 C CA . LYS A 1 277 ? 42.008 -18.681 21.026 1.00 46.56 277 LYS A CA 1
ATOM 2288 C C . LYS A 1 277 ? 41.612 -17.469 20.184 1.00 46.56 277 LYS A C 1
ATOM 2290 O O . LYS A 1 277 ? 40.582 -17.473 19.515 1.00 46.56 277 LYS A O 1
ATOM 2295 N N . LYS A 1 278 ? 42.454 -16.430 20.214 1.00 50.19 278 LYS A N 1
ATOM 2296 C CA . LYS A 1 278 ? 42.365 -15.241 19.351 1.00 50.19 278 LYS A CA 1
ATOM 2297 C C . LYS A 1 278 ? 42.195 -15.670 17.888 1.00 50.19 278 LYS A C 1
ATOM 2299 O O . LYS A 1 278 ? 43.081 -16.312 17.322 1.00 50.19 278 LYS A O 1
ATOM 2304 N N . GLN A 1 279 ? 41.077 -15.294 17.273 1.00 52.69 279 GLN A N 1
ATOM 2305 C CA . GLN A 1 279 ? 40.864 -15.469 15.839 1.00 52.69 279 GLN A CA 1
ATOM 2306 C C . GLN A 1 279 ? 41.918 -14.656 15.070 1.00 52.69 279 GLN A C 1
ATOM 2308 O O . GLN A 1 279 ? 42.061 -13.448 15.264 1.00 52.69 279 GLN A O 1
ATOM 2313 N N . LYS A 1 280 ? 42.696 -15.325 14.211 1.00 55.03 280 LYS A N 1
ATOM 2314 C CA . LYS A 1 280 ? 43.649 -14.660 13.313 1.00 55.03 280 LYS A CA 1
ATOM 2315 C C . LYS A 1 280 ? 42.871 -13.817 12.301 1.00 55.03 280 LYS A C 1
ATOM 2317 O O . LYS A 1 280 ? 42.002 -14.338 11.607 1.00 55.03 280 LYS A O 1
ATOM 2322 N N . LYS A 1 281 ? 43.218 -12.530 12.197 1.00 54.34 281 LYS A N 1
ATOM 2323 C CA . LYS A 1 281 ? 42.711 -11.618 11.163 1.00 54.34 281 LYS A CA 1
ATOM 2324 C C . LYS A 1 281 ? 42.961 -12.235 9.778 1.00 54.34 281 LYS A C 1
ATOM 2326 O O . LYS A 1 281 ? 44.111 -12.486 9.419 1.00 54.34 281 LYS A O 1
ATOM 2331 N N . ARG A 1 282 ? 41.893 -12.495 9.016 1.00 50.34 282 ARG A N 1
ATOM 2332 C CA . ARG A 1 282 ? 41.986 -12.811 7.584 1.00 50.34 282 ARG A CA 1
ATOM 2333 C C . ARG A 1 282 ? 42.398 -11.533 6.858 1.00 50.34 282 ARG A C 1
ATOM 2335 O O . ARG A 1 282 ? 41.645 -10.568 6.850 1.00 50.34 282 ARG A O 1
ATOM 2342 N N . ILE A 1 283 ? 43.594 -11.530 6.282 1.00 58.50 283 ILE A N 1
ATOM 2343 C CA . ILE A 1 283 ? 44.009 -10.517 5.312 1.00 58.50 283 ILE A CA 1
ATOM 2344 C C . ILE A 1 283 ? 43.506 -11.015 3.957 1.00 58.50 283 ILE A C 1
ATOM 2346 O O . ILE A 1 283 ? 43.936 -12.074 3.497 1.00 58.50 283 ILE A O 1
ATOM 2350 N N . VAL A 1 284 ? 42.554 -10.296 3.367 1.00 53.94 284 VAL A N 1
ATOM 2351 C CA . VAL A 1 284 ? 42.133 -10.498 1.977 1.00 53.94 284 VAL A CA 1
ATOM 2352 C C . VAL A 1 284 ? 43.232 -9.905 1.098 1.00 53.94 284 VAL A C 1
ATOM 2354 O O . VAL A 1 284 ? 43.632 -8.764 1.310 1.00 53.94 284 VAL A O 1
ATOM 2357 N N . LYS A 1 285 ? 43.770 -10.704 0.178 1.00 60.50 285 LYS A N 1
ATOM 2358 C CA . LYS A 1 285 ? 44.730 -10.251 -0.832 1.00 60.50 285 LYS A CA 1
ATOM 2359 C C . LYS A 1 285 ? 43.981 -9.953 -2.126 1.00 60.50 285 LYS A C 1
ATOM 2361 O O . LYS A 1 285 ? 43.029 -10.663 -2.439 1.00 60.50 285 LYS A O 1
ATOM 2366 N N . GLU A 1 286 ? 44.416 -8.918 -2.832 1.00 58.91 286 GLU A N 1
ATOM 2367 C CA . GLU A 1 286 ? 43.873 -8.512 -4.130 1.00 58.91 286 GLU A CA 1
ATOM 2368 C C . GLU A 1 286 ? 44.085 -9.601 -5.197 1.00 58.91 286 GLU A C 1
ATOM 2370 O O . GLU A 1 286 ? 45.011 -10.416 -5.113 1.00 58.91 286 GLU A O 1
ATOM 2375 N N . GLU A 1 287 ? 43.179 -9.644 -6.175 1.00 47.81 287 GLU A N 1
ATOM 2376 C CA . GLU A 1 287 ? 43.171 -10.624 -7.263 1.00 47.81 287 GLU A CA 1
ATOM 2377 C C . GLU A 1 287 ? 44.482 -10.570 -8.067 1.00 47.81 287 GLU A C 1
ATOM 2379 O O . GLU A 1 287 ? 44.798 -9.561 -8.689 1.00 47.81 287 GLU A O 1
ATOM 2384 N N . GLY A 1 288 ? 45.253 -11.668 -8.064 1.00 54.34 288 GLY A N 1
ATOM 2385 C CA . GLY A 1 288 ? 46.421 -11.834 -8.944 1.00 54.34 288 GLY A CA 1
ATOM 2386 C C . GLY A 1 288 ? 47.642 -12.556 -8.356 1.00 54.34 288 GLY A C 1
ATOM 2387 O O . GLY A 1 288 ? 48.496 -13.012 -9.113 1.00 54.34 288 GLY A O 1
ATOM 2388 N N . GLU A 1 289 ? 47.756 -12.736 -7.036 1.00 52.09 289 GLU A N 1
ATOM 2389 C CA . GLU A 1 289 ? 48.930 -13.406 -6.443 1.00 52.09 289 GLU A CA 1
ATOM 2390 C C . GLU A 1 289 ? 48.798 -14.946 -6.396 1.00 52.09 289 GLU A C 1
ATOM 2392 O O . GLU A 1 289 ? 48.436 -15.541 -5.377 1.00 52.09 289 GLU A O 1
ATOM 2397 N N . THR A 1 290 ? 49.150 -15.641 -7.482 1.00 52.09 290 THR A N 1
ATOM 2398 C CA . THR A 1 290 ? 49.261 -17.114 -7.493 1.00 52.09 290 THR A CA 1
ATOM 2399 C C . THR A 1 290 ? 50.568 -17.611 -6.858 1.00 52.09 290 THR A C 1
ATOM 2401 O O . THR A 1 290 ? 51.668 -17.276 -7.298 1.00 52.09 290 THR A O 1
ATOM 2404 N N . ARG A 1 291 ? 50.465 -18.488 -5.847 1.00 46.25 291 ARG A N 1
ATOM 2405 C CA . ARG A 1 291 ? 51.591 -19.216 -5.231 1.00 46.25 291 ARG A CA 1
ATOM 2406 C C . ARG A 1 291 ? 51.996 -20.427 -6.085 1.00 46.25 291 ARG A C 1
ATOM 2408 O O . ARG A 1 291 ? 51.426 -21.502 -5.929 1.00 46.25 291 ARG A O 1
ATOM 2415 N N . LEU A 1 292 ? 53.062 -20.306 -6.875 1.00 44.41 292 LEU A N 1
ATOM 2416 C CA . LEU A 1 292 ? 53.854 -21.460 -7.320 1.00 44.41 292 LEU A CA 1
ATOM 2417 C C . LEU A 1 292 ? 55.227 -21.413 -6.641 1.00 44.41 292 LEU A C 1
ATOM 2419 O O . LEU A 1 292 ? 56.106 -20.648 -7.027 1.00 44.41 292 LEU A O 1
ATOM 2423 N N . LYS A 1 293 ? 55.436 -22.242 -5.612 1.00 55.94 293 LYS A N 1
ATOM 2424 C CA . LYS A 1 293 ? 56.788 -22.547 -5.125 1.00 55.94 293 LYS A CA 1
ATOM 2425 C C . LYS A 1 293 ? 57.241 -23.862 -5.753 1.00 55.94 293 LYS A C 1
ATOM 2427 O O . LYS A 1 293 ? 56.818 -24.932 -5.326 1.00 55.94 293 LYS A 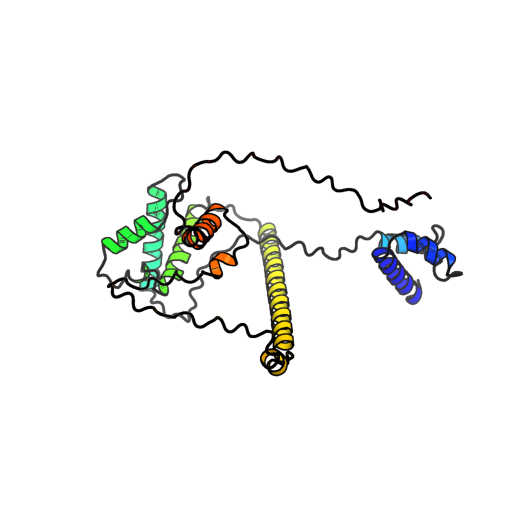O 1
ATOM 2432 N N . ARG A 1 294 ? 58.119 -23.772 -6.759 1.00 46.69 294 ARG A N 1
ATOM 2433 C CA . ARG A 1 294 ? 58.915 -24.906 -7.253 1.00 46.69 294 ARG A CA 1
ATOM 2434 C C . ARG A 1 294 ? 59.760 -25.459 -6.099 1.00 46.69 294 ARG A C 1
ATOM 2436 O O . ARG A 1 294 ? 60.505 -24.710 -5.468 1.00 46.69 294 ARG A O 1
ATOM 2443 N N . ARG A 1 295 ? 59.663 -26.764 -5.834 1.00 41.66 295 ARG A N 1
ATOM 2444 C CA . ARG A 1 295 ? 60.657 -27.485 -5.025 1.00 41.66 295 ARG A CA 1
ATOM 2445 C C . ARG A 1 295 ? 61.946 -27.603 -5.844 1.00 41.66 295 ARG A C 1
ATOM 2447 O O . ARG A 1 295 ? 61.892 -28.023 -6.996 1.00 41.66 295 ARG A O 1
ATOM 2454 N N . LYS A 1 296 ? 63.076 -27.208 -5.254 1.00 48.91 296 LYS A N 1
ATOM 2455 C CA . LYS A 1 296 ? 64.414 -27.475 -5.797 1.00 48.91 296 LYS A CA 1
ATOM 2456 C C . LYS A 1 296 ? 64.742 -28.961 -5.601 1.00 48.91 296 LYS A C 1
ATOM 2458 O O . LYS A 1 296 ? 64.456 -29.494 -4.528 1.00 48.91 296 LYS A O 1
ATOM 2463 N N . ARG A 1 297 ? 65.284 -29.594 -6.643 1.00 40.94 297 ARG A N 1
ATOM 2464 C CA . ARG A 1 297 ? 66.181 -30.747 -6.509 1.00 40.94 297 ARG A CA 1
ATOM 2465 C C . ARG A 1 297 ? 67.579 -30.220 -6.222 1.00 40.94 297 ARG A C 1
ATOM 2467 O O . ARG A 1 297 ? 67.872 -29.114 -6.734 1.00 40.94 297 ARG A O 1
#

Sequence (297 aa):
MDNELRESIQHTADYVKQHGVKLEESLLKESGNKFSFLNPNDENYKYYISLRDSRQIRNEQSIPEKPSPYLFSNYNDNDLIMRIDLQIIKKTAAFVVSATYEANDKEEKSLDPIINSIIEKFPNDETFNFLKKDNKLNGLFLEFVKQMKLVAQSKKVDIVAQNNLLERIFKRVKYQEYLDQTTNDENILMKSLKIRFAAIKWLDAINKDSTVIKLDQWYDIQESKDDGIINFKEPLNFKDLFQQSVSKEITRKALNSYFSTVSKEEEPIESTKISIKKQKKRIVKEEGETRLKRRKR

Organism: Maudiozyma exigua (NCBI:txid34358)

Radius of gyration: 34.34 Å; chains: 1; bounding box: 93×72×81 Å

Secondary structure (DSSP, 8-state):
--HHHHHHHHHHHHHHHHH-THHHHHHHHH-TTTTGGGSTTSTTHHHHHHHHHS------------PPPP------TTS---HHHHHHHHHHHHHHHHHHHHH-SS----SHHHHHHHHHH-SS-GGGGGGSTTSHHHHHHHHHHHHHHHHHHS-S-----HHHHHHHHHHHHHHHHHHHHHHHHHHHHHHHHHHHHHHS-HHHHHSSTTS------S-------S-----PPPPP-HHHHT-S---HHHHHHHHHHHHGGGSSSS-----------PPPP--PPPTT-----PPP-

InterPro domains:
  IPR000061 SWAP/Surp [PF01805] (7-48)
  IPR000061 SWAP/Surp [PS50128] (8-48)
  IPR000061 SWAP/Surp [SM00648] (6-57)
  IPR000061 SWAP/Surp [SM00648] (86-150)
  IPR035967 SWAP/Surp superfamily [G3DSA:1.10.10.790] (4-56)
  IPR035967 SWAP/Surp superfamily [G3DSA:1.10.10.790] (81-156)
  IPR035967 SWAP/Surp superfamily [SSF109905] (2-53)
  IPR035967 SWAP/Surp superfamily [SSF109905] (64-148)
  IPR045146 Splicing factor 3A subunit 1 [PTHR15316] (2-293)

Foldseek 3Di:
DDPVLVVLLLVVLVVCLVVHPVVLVVCVVPDDPSVPLSDPPDPNVVVSCCNNVPPPCPVPPPQQPDADDDLDLCPDVVPPDPPVLVVVLLVVLLVLLVVVVVVDDPDPDDSVVVLVVVCVVCVPDPSSPLSDPPDPNVVSSVSSNVVSNVVVVDDDDDPDDPVNVVVSVVSNVSNVVVVVVVVVVVVVVVVVVVVVVVPDPVCVVVVPPPPPPPPPPPDPPPPPPDPDDPDDDDDDDVVVVPDPDCPVVVCCVVVCVVPVVVPPPDDDDDDDDDDDDDDDDDDDDDPDDDDDDDDDD

pLDDT: mean 72.76, std 16.66, range [30.5, 97.25]